Protein AF-A0A6P6CRI5-F1 (afdb_monomer_lite)

Sequence (260 aa):
MNEDKSLQFAWPRFPCLLFAFLTGKIKCQADEEGFWAFCWSASTMRLSALLALASKATLPPNYRYGMSRPGSLADKKRNPPGSRRRPVAVEPISDEDWHLFCGDRVEILEGKDAGKQGRVVQVIRQRNWVVLEGLNTHFRYVGRTKDQRGTMIPSEAPLLHNQVKLVDPVDRKPTEIEWRFTEAGERVRVSTRSGRIIPKPDFPRADGIVPETWTDGPKDTSVEDALERTYVPRLKTLEEEVMEAMGIEETRRHKKVYWY

Foldseek 3Di:
DDDDDDDDDDDDDDDDDDDDDDDDDDDDDDDPDDDDDPPPPPPPPPVVVVVVVVVDDDADPQHDDDPDDPPDPVSCVVDPPPDDDDHDDADDDDPVNDDDDAQFWKAFCDDDRHRDIFGWHDADNVRQWTWGPPPQWDWDFDPDDPVDRHDIDTDTDIDHNVRMFGADPPPRDGFDWDWDADPVRDIFIATPVPRDTDDDDDDQDPVNDDPVPDDDDPPRDDPCVVPDPPDDDDPDDPVVVVCVVVVNDDPDDDDDDDDD

InterPro domains:
  IPR003256 Large ribosomal subunit protein uL24 [MF_01326_B] (98-236)
  IPR003256 Large ribosomal subunit protein uL24 [PTHR12903] (45-260)
  IPR003256 Large ribosomal subunit protein uL24 [TIGR01079] (102-198)
  IPR005824 KOW [PF00467] (103-133)
  IPR005824 KOW [SM00739] (99-126)
  IPR005825 Large ribosomal subunit protein uL24, conserved site [PS01108] (103-120)
  IPR008991 Translation protein SH3-like domain superfamily [SSF50104] (94-197)
  IPR014722 Large ribosomal subunit protein uL2, domain 2 [G3DSA:2.30.30.30] (90-197)
  IPR041988 Large ribosomal subunit protein uL24, KOW domain [cd06089] (103-166)
  IPR057264 Large ribosomal subunit protein uL24, C-terminal domain [PF17136] (136-198)

Secondary structure (DSSP, 8-state):
---------PPPPP-----------------SS-------------HHHHHHHHHSPPPPTT----SSPTTSHHHHHHS-TT---PPPP-----TTT----TT-EEEE-SSTTTT-EEEEEEEEGGGTEEEETTSSEEEEEES--SS---EEEEEE-PEEGGGEEEEPTTT-SEE-EEEEE-TTS-EEEEETTT--EEPPPP---TT---GGG----TTSPPHHHHH-------SS-HHHHHHHHTT----PPPPP----

Organism: Pteropus vampyrus (NCBI:txid132908)

Radius of gyration: 32.1 Å; chains: 1; bounding box: 74×92×87 Å

pLDDT: mean 82.93, std 23.56, range [27.58, 98.0]

Structure (mmCIF, N/CA/C/O backbone):
data_AF-A0A6P6CRI5-F1
#
_entry.id   AF-A0A6P6CRI5-F1
#
loop_
_atom_site.group_PDB
_atom_site.id
_atom_site.type_symbol
_atom_site.label_atom_id
_atom_site.label_alt_id
_atom_site.label_comp_id
_atom_site.label_asym_id
_atom_site.label_entity_id
_atom_site.label_seq_id
_atom_site.pdbx_PDB_ins_code
_atom_site.Cartn_x
_atom_site.Cartn_y
_atom_site.Cartn_z
_atom_site.occupancy
_atom_site.B_iso_or_equiv
_atom_site.auth_seq_id
_atom_site.auth_comp_id
_atom_site.auth_asym_id
_atom_site.auth_atom_id
_atom_site.pdbx_PDB_model_num
ATOM 1 N N . MET A 1 1 ? -37.137 69.482 16.828 1.00 36.44 1 MET A N 1
ATOM 2 C CA . MET A 1 1 ? -36.371 69.973 17.989 1.00 36.44 1 MET A CA 1
ATOM 3 C C . MET A 1 1 ? -35.960 68.766 18.799 1.00 36.44 1 MET A C 1
ATOM 5 O O . MET A 1 1 ? -36.831 67.952 19.078 1.00 36.44 1 MET A O 1
ATOM 9 N N . ASN A 1 2 ? -34.671 68.718 19.134 1.00 32.28 2 ASN A N 1
ATOM 10 C CA . ASN A 1 2 ? -34.001 67.801 20.062 1.00 32.28 2 ASN A CA 1
ATOM 11 C C . ASN A 1 2 ? -33.832 66.361 19.556 1.00 32.28 2 ASN A C 1
ATOM 13 O O . ASN A 1 2 ? -34.770 65.769 19.041 1.00 32.28 2 ASN A O 1
ATOM 17 N N . GLU A 1 3 ? -32.710 65.678 19.727 1.00 34.94 3 GLU A N 1
ATOM 18 C CA . GLU A 1 3 ? -31.30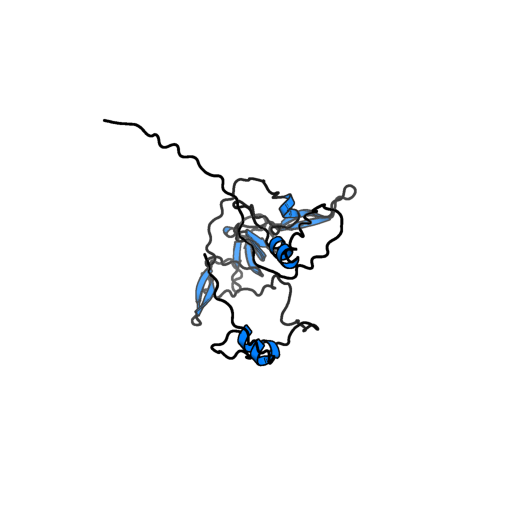4 66.007 19.998 1.00 34.94 3 GLU A CA 1
ATOM 19 C C . GLU A 1 3 ? -30.574 64.651 19.932 1.00 34.94 3 GLU A C 1
ATOM 21 O O . GLU A 1 3 ? -31.177 63.593 20.133 1.00 34.94 3 GLU A O 1
ATOM 26 N N . ASP A 1 4 ? -29.290 64.703 19.616 1.00 34.97 4 ASP A N 1
ATOM 27 C CA . ASP A 1 4 ? -28.341 63.607 19.420 1.00 34.97 4 ASP A CA 1
ATOM 28 C C . ASP A 1 4 ? -28.376 62.490 20.471 1.00 34.97 4 ASP A C 1
ATOM 30 O O . ASP A 1 4 ? -28.377 62.798 21.660 1.00 34.97 4 ASP A O 1
ATOM 34 N N . LYS A 1 5 ? -28.213 61.216 20.052 1.00 35.12 5 LYS A N 1
ATOM 35 C CA . LYS A 1 5 ? -27.406 60.215 20.791 1.00 35.12 5 LYS A CA 1
ATOM 36 C C . LYS A 1 5 ? -26.687 59.248 19.847 1.00 35.12 5 LYS A C 1
ATOM 38 O O . LYS A 1 5 ? -27.286 58.487 19.093 1.00 35.12 5 LYS A O 1
ATOM 43 N N . SER A 1 6 ? -25.368 59.310 19.943 1.00 33.44 6 SER A N 1
ATOM 44 C CA . SER A 1 6 ? -24.343 58.475 19.335 1.00 33.44 6 SER A CA 1
ATOM 45 C C . SER A 1 6 ? -24.426 57.011 19.787 1.00 33.44 6 SER A C 1
ATOM 47 O O . SER A 1 6 ? -24.512 56.705 20.975 1.00 33.44 6 SER A O 1
ATOM 49 N N . LEU A 1 7 ? -24.340 56.087 18.827 1.00 34.50 7 LEU A N 1
ATOM 50 C CA . LEU A 1 7 ? -24.150 54.659 19.077 1.00 34.50 7 LEU A CA 1
ATOM 51 C C . LEU A 1 7 ? -22.651 54.370 19.237 1.00 34.50 7 LEU A C 1
ATOM 53 O O . LEU A 1 7 ? -21.913 54.298 18.256 1.00 34.50 7 LEU A O 1
ATOM 57 N N . GLN A 1 8 ? -22.199 54.192 20.478 1.00 31.86 8 GLN A N 1
ATOM 58 C CA . GLN A 1 8 ? -20.924 53.544 20.785 1.00 31.86 8 GLN A CA 1
ATOM 59 C C . GLN A 1 8 ? -21.168 52.041 20.964 1.00 31.86 8 GLN A C 1
ATOM 61 O O . GLN A 1 8 ? -21.793 51.612 21.931 1.00 31.86 8 GLN A O 1
ATOM 66 N N . PHE A 1 9 ? -20.671 51.230 20.028 1.00 28.30 9 PHE A N 1
ATOM 67 C CA . PHE A 1 9 ? -20.601 49.777 20.178 1.00 28.30 9 PHE A CA 1
ATOM 68 C C . PHE A 1 9 ? -19.396 49.414 21.052 1.00 28.30 9 PHE A C 1
ATOM 70 O O . PHE A 1 9 ? -18.255 49.426 20.593 1.00 28.30 9 PHE A O 1
ATOM 77 N N . ALA A 1 10 ? -19.653 49.072 22.312 1.00 29.30 10 ALA A N 1
ATOM 78 C CA . ALA A 1 10 ? -18.691 48.402 23.177 1.00 29.30 10 ALA A CA 1
ATOM 79 C C . ALA A 1 10 ? -18.894 46.882 23.066 1.00 29.30 10 ALA A C 1
ATOM 81 O O . ALA A 1 10 ? -19.971 46.368 23.357 1.00 29.30 10 ALA A O 1
ATOM 82 N N . TRP A 1 11 ? -17.858 46.162 22.637 1.00 28.27 11 TRP A N 1
ATOM 83 C CA . TRP A 1 11 ? -17.816 44.698 22.660 1.00 28.27 11 TRP A CA 1
ATOM 84 C C . TRP A 1 11 ? -17.540 44.205 24.088 1.00 28.27 11 TRP A C 1
ATOM 86 O O . TRP A 1 11 ? -16.498 44.570 24.644 1.00 28.27 11 TRP A O 1
ATOM 96 N N . PRO A 1 12 ? -18.374 43.338 24.691 1.00 32.47 12 PRO A N 1
ATOM 97 C CA . PRO A 1 12 ? -17.968 42.618 25.883 1.00 32.47 12 PRO A CA 1
ATOM 98 C C . PRO A 1 12 ? -17.161 41.367 25.509 1.00 32.47 12 PRO A C 1
ATOM 100 O O . PRO A 1 12 ? -17.521 40.582 24.631 1.00 32.47 12 PRO A O 1
ATOM 103 N N . ARG A 1 13 ? -16.038 41.215 26.215 1.00 31.14 13 ARG A N 1
ATOM 104 C CA . ARG A 1 13 ? -15.169 40.035 26.272 1.00 31.14 13 ARG A CA 1
ATOM 105 C C . ARG A 1 13 ? -15.979 38.748 26.452 1.00 31.14 13 ARG A C 1
ATOM 107 O O . ARG A 1 13 ? -16.722 38.620 27.419 1.00 31.14 13 ARG A O 1
ATOM 114 N N . PHE A 1 14 ? -15.720 37.769 25.591 1.00 32.94 14 PHE A N 1
ATOM 115 C CA . PHE A 1 14 ? -15.992 36.358 25.859 1.00 32.94 14 PHE A CA 1
ATOM 116 C C . PHE A 1 14 ? -15.232 35.888 27.109 1.00 32.94 14 PHE A C 1
ATOM 118 O O . PHE A 1 14 ? -14.027 36.141 27.216 1.00 32.94 14 PHE A O 1
ATOM 125 N N . PRO A 1 15 ? -15.875 35.082 27.965 1.00 34.38 15 PRO A N 1
ATOM 126 C CA . PRO A 1 15 ? -15.193 33.985 28.615 1.00 34.38 15 PRO A CA 1
ATOM 127 C C . PRO A 1 15 ? -15.789 32.650 28.167 1.00 34.38 15 PRO A C 1
ATOM 129 O O . PRO A 1 15 ? -16.997 32.416 28.182 1.00 34.38 15 PRO A O 1
ATOM 132 N N . CYS A 1 16 ? -14.875 31.779 27.761 1.00 31.02 16 CYS A N 1
ATOM 133 C CA . CYS A 1 16 ? -15.065 30.351 27.617 1.00 31.02 16 CYS A CA 1
ATOM 134 C C . CYS A 1 16 ? -15.590 29.714 28.914 1.00 31.02 16 CYS A C 1
ATOM 136 O O . CYS A 1 16 ? -15.228 30.161 30.000 1.00 31.02 16 CYS A O 1
ATOM 138 N N . LEU A 1 17 ? -16.281 28.580 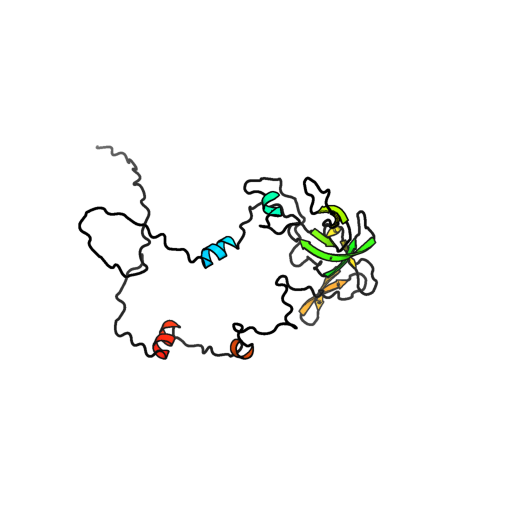28.734 1.00 30.95 17 LEU A N 1
ATOM 139 C CA . LEU A 1 17 ? -16.485 27.438 29.644 1.00 30.95 17 LEU A CA 1
ATOM 140 C C . LEU A 1 17 ? -17.938 27.218 30.074 1.00 30.95 17 LEU A C 1
ATOM 142 O O . LEU A 1 17 ? -18.392 27.732 31.088 1.00 30.95 17 LEU A O 1
ATOM 146 N N . LEU A 1 18 ? -18.601 26.301 29.367 1.00 30.77 18 LEU A N 1
ATOM 147 C CA . LEU A 1 18 ? -19.560 25.388 29.980 1.00 30.77 18 LEU A CA 1
ATOM 148 C C . LEU A 1 18 ? -19.422 24.007 29.316 1.00 30.77 18 LEU A C 1
ATOM 150 O O . LEU A 1 18 ? -20.064 23.695 28.322 1.00 30.77 18 LEU A O 1
ATOM 154 N N . PHE A 1 19 ? -18.515 23.188 29.845 1.00 29.38 19 PHE A N 1
ATOM 155 C CA . PHE A 1 19 ? -18.533 21.735 29.666 1.00 29.38 19 PHE A CA 1
ATOM 156 C C . PHE A 1 19 ? -18.266 21.137 31.044 1.00 29.38 19 PHE A C 1
ATOM 158 O O . PHE A 1 19 ? -17.131 20.887 31.439 1.00 29.38 19 PHE A O 1
ATOM 165 N N . ALA A 1 20 ? -19.333 21.004 31.821 1.00 31.41 20 ALA A N 1
ATOM 166 C CA . ALA A 1 20 ? -19.320 20.339 33.109 1.00 31.41 20 ALA A CA 1
ATOM 167 C C . ALA A 1 20 ? -20.526 19.413 33.146 1.00 31.41 20 ALA A C 1
ATOM 169 O O . ALA A 1 20 ? -21.623 19.867 33.425 1.00 31.41 20 ALA A O 1
ATOM 170 N N . PHE A 1 21 ? -20.320 18.140 32.821 1.00 30.70 21 PHE A N 1
ATOM 171 C CA . PHE A 1 21 ? -21.060 17.020 33.397 1.00 30.70 21 PHE A CA 1
ATOM 172 C C . PHE A 1 21 ? -20.340 15.741 32.994 1.00 30.70 21 PHE A C 1
ATOM 174 O O . PHE A 1 21 ? -20.527 15.241 31.892 1.00 30.70 21 PHE A O 1
ATOM 181 N N . LEU A 1 22 ? -19.487 15.233 33.886 1.00 35.56 22 LEU A N 1
ATOM 182 C CA . LEU A 1 22 ? -19.296 13.797 34.081 1.00 35.56 22 LEU A CA 1
ATOM 183 C C . LEU A 1 22 ? -18.422 13.538 35.312 1.00 35.56 22 LEU A C 1
ATOM 185 O O . LEU A 1 22 ? -17.363 14.130 35.489 1.00 35.56 22 LEU A O 1
ATOM 189 N N . THR A 1 23 ? -18.876 12.554 36.083 1.00 35.38 23 THR A N 1
ATOM 190 C CA . THR A 1 23 ? -18.231 11.871 37.212 1.00 35.38 23 THR A CA 1
ATOM 191 C C . THR A 1 23 ? -18.409 12.492 38.598 1.00 35.38 23 THR A C 1
ATOM 193 O O . THR A 1 23 ? -18.001 13.605 38.909 1.00 35.38 23 THR A O 1
ATOM 196 N N . GLY A 1 24 ? -19.102 11.713 39.430 1.00 37.84 24 GLY A N 1
ATOM 197 C CA . GLY A 1 24 ? -19.316 11.972 40.838 1.00 37.84 24 GLY A CA 1
ATOM 198 C C . GLY A 1 24 ? -18.229 11.390 41.742 1.00 37.84 24 GLY A C 1
ATOM 199 O O . GLY A 1 24 ? -17.264 10.774 41.296 1.00 37.84 24 GLY A O 1
ATOM 200 N N . LYS A 1 25 ? -18.514 11.564 43.038 1.00 38.59 25 LYS A N 1
ATOM 201 C CA . LYS A 1 25 ? -17.697 11.346 44.244 1.00 38.59 25 LYS A CA 1
ATOM 202 C C . LYS A 1 25 ? -16.679 12.449 44.526 1.00 38.59 25 LYS A C 1
ATOM 204 O O . LYS A 1 25 ? -15.477 12.284 44.377 1.00 38.59 25 LYS A O 1
ATOM 209 N N . ILE A 1 26 ? -17.204 13.541 45.078 1.00 32.94 26 ILE A N 1
ATOM 210 C CA . ILE A 1 26 ? -16.443 14.443 45.942 1.00 32.94 26 ILE A CA 1
ATOM 211 C C . ILE A 1 26 ? -16.454 13.815 47.341 1.00 32.94 26 ILE A C 1
ATOM 213 O O . ILE A 1 26 ? -17.514 13.674 47.950 1.00 32.94 26 ILE A O 1
ATOM 217 N N . LYS A 1 27 ? -15.289 13.399 47.840 1.00 34.47 27 LYS A N 1
ATOM 218 C CA . LYS A 1 27 ? -15.083 13.150 49.269 1.00 34.47 27 LYS A CA 1
ATOM 219 C C . LYS A 1 27 ? -14.423 14.416 49.814 1.00 34.47 27 LYS A C 1
ATOM 221 O O . LYS A 1 27 ? -13.250 14.648 49.550 1.00 34.47 27 LYS A O 1
ATOM 226 N N . CYS A 1 28 ? -15.201 15.269 50.478 1.00 31.23 28 CYS A N 1
ATOM 227 C CA . CYS A 1 28 ? -14.657 16.418 51.195 1.00 31.23 28 CYS A CA 1
ATOM 228 C C . CYS A 1 28 ? -14.013 15.904 52.480 1.00 31.23 28 CYS A C 1
ATOM 230 O O . CYS A 1 28 ? -14.708 15.354 53.333 1.00 31.23 28 CYS A O 1
ATOM 232 N N . GLN A 1 29 ? -12.706 16.083 52.611 1.00 34.56 29 GLN A N 1
ATOM 233 C CA . GLN A 1 29 ? -12.021 16.012 53.892 1.00 34.56 29 GLN A CA 1
ATOM 234 C C . GLN A 1 29 ? -11.453 17.409 54.128 1.00 34.56 29 GLN A C 1
ATOM 236 O O . GLN A 1 29 ? -10.768 17.950 53.262 1.00 34.56 29 GLN A O 1
ATOM 241 N N . ALA A 1 30 ? -11.899 18.041 55.210 1.00 32.91 30 ALA A N 1
ATOM 242 C CA . ALA A 1 30 ? -11.472 19.373 55.595 1.00 32.91 30 ALA A CA 1
ATOM 243 C C . ALA A 1 30 ? -10.236 19.227 56.479 1.00 32.91 30 ALA A C 1
ATOM 245 O O . ALA A 1 30 ? -10.341 18.619 57.541 1.00 32.91 30 ALA A O 1
ATOM 246 N N . ASP A 1 31 ? -9.116 19.792 56.039 1.00 33.75 31 ASP A N 1
ATOM 247 C CA . ASP A 1 31 ? -7.957 20.022 56.893 1.00 33.75 31 ASP A CA 1
ATOM 248 C C . ASP A 1 31 ? -7.884 21.521 57.217 1.00 33.75 31 ASP A C 1
ATOM 250 O O . ASP A 1 31 ? -8.122 22.388 56.367 1.00 33.75 31 ASP A O 1
ATOM 254 N N . GLU A 1 32 ? -7.628 21.807 58.491 1.00 43.28 32 GLU A N 1
ATOM 255 C CA . GLU A 1 32 ? -7.533 23.134 59.087 1.00 43.28 32 GLU A CA 1
ATOM 256 C C . GLU A 1 32 ? -6.243 23.822 58.642 1.00 43.28 32 GLU A C 1
ATOM 258 O O . GLU A 1 32 ? -5.254 23.770 59.349 1.00 43.28 32 GLU A O 1
ATOM 263 N N . GLU A 1 33 ? -6.227 24.431 57.458 1.00 42.19 33 GLU A N 1
ATOM 264 C CA . GLU A 1 33 ? -5.339 25.549 57.103 1.00 42.19 33 GLU A CA 1
ATOM 265 C C . GLU A 1 33 ? -5.685 26.009 55.679 1.00 42.19 33 GLU A C 1
ATOM 267 O O . GLU A 1 33 ? -5.542 25.283 54.697 1.00 42.19 33 GLU A O 1
ATOM 272 N N . GLY A 1 34 ? -6.235 27.221 55.570 1.00 40.84 34 GLY A N 1
ATOM 273 C CA . GLY A 1 34 ? -6.862 27.761 54.363 1.00 40.84 34 GLY A CA 1
ATOM 274 C C . GLY A 1 34 ? -5.911 28.060 53.201 1.00 40.84 34 GLY A C 1
ATOM 275 O O . GLY A 1 34 ? -5.725 29.222 52.848 1.00 40.84 34 GLY A O 1
ATOM 276 N N . PHE A 1 35 ? -5.393 27.026 52.538 1.00 29.39 35 PHE A N 1
ATOM 277 C CA . PHE A 1 35 ? -4.709 27.129 51.250 1.00 29.39 35 PHE A CA 1
ATOM 278 C C . PHE A 1 35 ? -5.370 26.216 50.211 1.00 29.39 35 PHE A C 1
ATOM 280 O O . PHE A 1 35 ? -5.216 24.997 50.213 1.00 29.39 35 PHE A O 1
ATOM 287 N N . TRP A 1 36 ? -6.107 26.820 49.277 1.00 31.72 36 TRP A N 1
ATOM 288 C CA . TRP A 1 36 ? -6.675 26.118 48.127 1.00 31.72 36 TRP A CA 1
ATOM 289 C C . TRP A 1 36 ? -5.579 25.832 47.096 1.00 31.72 36 TRP A C 1
ATOM 291 O O . TRP A 1 36 ? -5.345 26.615 46.176 1.00 31.72 36 TRP A O 1
ATOM 301 N N . ALA A 1 37 ? -4.913 24.687 47.220 1.00 34.34 37 ALA A N 1
ATOM 302 C CA . ALA A 1 37 ? -4.161 24.115 46.113 1.00 34.34 37 ALA A CA 1
ATOM 303 C C . ALA A 1 37 ? -5.151 23.458 45.137 1.00 34.34 37 ALA A C 1
ATOM 305 O O . ALA A 1 37 ? -5.613 22.338 45.350 1.00 34.34 37 ALA A O 1
ATOM 306 N N . PHE A 1 38 ? -5.483 24.147 44.042 1.00 27.58 38 PHE A N 1
ATOM 307 C CA . PHE A 1 38 ? -6.146 23.521 42.896 1.00 27.58 38 PHE A CA 1
ATOM 308 C C . PHE A 1 38 ? -5.166 22.549 42.228 1.00 27.58 38 PHE A C 1
ATOM 310 O O . PHE A 1 38 ? -4.456 22.891 41.283 1.00 27.58 38 PHE A O 1
ATOM 317 N N . CYS A 1 39 ? -5.116 21.314 42.723 1.00 29.14 39 CYS A N 1
ATOM 318 C CA . CYS A 1 39 ? -4.485 20.219 42.006 1.00 29.14 39 CYS A CA 1
ATOM 319 C C . CYS A 1 39 ? -5.397 19.859 40.826 1.00 29.14 39 CYS A C 1
ATOM 321 O O . CYS A 1 39 ? -6.372 19.120 40.972 1.00 29.14 39 CYS A O 1
ATOM 323 N N . TRP A 1 40 ? -5.120 20.427 39.650 1.00 27.86 40 TRP A N 1
ATOM 324 C CA . TRP A 1 40 ? -5.692 19.932 38.402 1.00 27.86 40 TRP A CA 1
ATOM 325 C C . TRP A 1 40 ? -5.174 18.509 38.188 1.00 27.86 40 TRP A C 1
ATOM 327 O O . TRP A 1 40 ? -4.084 18.297 37.658 1.00 27.86 40 TRP A O 1
ATOM 337 N N . SER A 1 41 ? -5.966 17.520 38.601 1.00 36.53 41 SER A N 1
ATOM 338 C CA . SER A 1 41 ? -5.865 16.177 38.046 1.00 36.53 41 SER A CA 1
ATOM 339 C C . SER A 1 41 ? -6.212 16.304 36.566 1.00 36.53 41 SER A C 1
ATOM 341 O O . SER A 1 41 ? -7.381 16.373 36.182 1.00 36.53 41 SER A O 1
ATOM 343 N N . ALA A 1 42 ? -5.183 16.440 35.729 1.00 37.88 42 ALA A N 1
ATOM 344 C CA . ALA A 1 42 ? -5.326 16.309 34.294 1.00 37.88 42 ALA A CA 1
ATOM 345 C C . ALA A 1 42 ? -5.961 14.939 34.053 1.00 37.88 42 ALA A C 1
ATOM 347 O O . ALA A 1 42 ? -5.317 13.916 34.292 1.00 37.88 42 ALA A O 1
ATOM 348 N N . SER A 1 43 ? -7.237 14.935 33.645 1.00 44.88 43 SER A N 1
ATOM 349 C CA . SER A 1 43 ? -7.931 13.738 33.183 1.00 44.88 43 SER A CA 1
ATOM 350 C C . SER A 1 43 ? -6.989 13.004 32.249 1.00 44.88 43 SER A C 1
ATOM 352 O O . SER A 1 43 ? -6.641 13.496 31.173 1.00 44.88 43 SER A O 1
ATOM 354 N N . THR A 1 44 ? -6.517 11.855 32.715 1.00 51.09 44 THR A N 1
ATOM 355 C CA . THR A 1 44 ? -5.668 10.958 31.963 1.00 51.09 44 THR A CA 1
ATOM 356 C C . THR A 1 44 ? -6.469 10.557 30.738 1.00 51.09 44 THR A C 1
ATOM 358 O O . THR A 1 44 ? -7.365 9.713 30.803 1.00 51.09 44 THR A O 1
ATOM 361 N N . MET A 1 45 ? -6.182 11.185 29.592 1.00 47.53 45 MET A N 1
ATOM 362 C CA . MET A 1 45 ? -6.556 10.583 28.321 1.00 47.53 45 MET A CA 1
ATOM 363 C C . MET A 1 45 ? -6.063 9.144 28.398 1.00 47.53 45 MET A C 1
ATOM 365 O O . MET A 1 45 ? -4.880 8.916 28.671 1.00 47.53 45 MET A O 1
ATOM 369 N N . ARG A 1 46 ? -6.984 8.184 28.251 1.00 55.81 46 ARG A N 1
ATOM 370 C CA . ARG A 1 46 ? -6.651 6.760 28.303 1.00 55.81 46 ARG A CA 1
ATOM 371 C C . ARG A 1 46 ? -5.422 6.563 27.425 1.00 55.81 46 ARG A C 1
ATOM 373 O O . ARG A 1 46 ? -5.441 6.965 26.264 1.00 55.81 46 ARG A O 1
ATOM 380 N N . LEU A 1 47 ? -4.351 6.005 27.988 1.00 58.66 47 LEU A N 1
ATOM 381 C CA . LEU A 1 47 ? -3.058 5.856 27.311 1.00 58.66 47 LEU A CA 1
ATOM 382 C C . LEU A 1 47 ? -3.233 5.219 25.918 1.00 58.66 47 LEU A C 1
ATOM 384 O O . LEU A 1 47 ? -2.546 5.586 24.975 1.00 58.66 47 LEU A O 1
ATOM 388 N N . SER A 1 48 ? -4.234 4.345 25.770 1.00 57.66 48 SER A N 1
ATOM 389 C CA . SER A 1 48 ? -4.669 3.751 24.504 1.00 57.66 48 SER A CA 1
ATOM 390 C C . SER A 1 48 ? -5.138 4.762 23.449 1.00 57.66 48 SER A C 1
ATOM 392 O O . SER A 1 48 ? -4.791 4.608 22.285 1.00 57.66 48 SER A O 1
ATOM 394 N N . ALA A 1 49 ? -5.875 5.810 23.821 1.00 55.56 49 ALA A N 1
ATOM 395 C CA . ALA A 1 49 ? -6.320 6.864 22.909 1.00 55.56 49 ALA A CA 1
ATOM 396 C C . ALA A 1 49 ? -5.160 7.778 22.482 1.00 55.56 49 ALA A C 1
ATOM 398 O O . ALA A 1 49 ? -5.051 8.119 21.306 1.00 55.56 49 ALA A O 1
ATOM 399 N N . LEU A 1 50 ? -4.250 8.113 23.406 1.00 52.62 50 LEU A N 1
ATOM 400 C CA . LEU A 1 50 ? -3.021 8.844 23.073 1.00 52.62 50 LEU A CA 1
ATOM 401 C C . LEU A 1 50 ? -2.096 8.017 22.173 1.00 52.62 50 LEU A C 1
ATOM 403 O O . LEU A 1 50 ? -1.559 8.548 21.205 1.00 52.62 50 LEU A O 1
ATOM 407 N N . LEU A 1 51 ? -1.958 6.715 22.435 1.00 59.78 51 LEU A N 1
ATOM 408 C CA . LEU A 1 51 ? -1.198 5.792 21.589 1.00 59.78 51 LEU A CA 1
ATOM 409 C C . LEU A 1 51 ? -1.851 5.603 20.212 1.00 59.78 51 LEU A C 1
ATOM 411 O O . LEU A 1 51 ? -1.144 5.550 19.210 1.00 59.78 51 LEU A O 1
ATOM 415 N N . ALA A 1 52 ? -3.184 5.558 20.134 1.00 57.03 52 ALA A N 1
ATOM 416 C CA . ALA A 1 52 ? -3.918 5.460 18.872 1.00 57.03 52 ALA A CA 1
ATOM 417 C C . ALA A 1 52 ? -3.860 6.754 18.039 1.00 57.03 52 ALA A C 1
ATOM 419 O O . ALA A 1 52 ? -3.825 6.701 16.811 1.00 57.03 52 ALA A O 1
ATOM 420 N N . LEU A 1 53 ? -3.820 7.925 18.681 1.00 56.78 53 LEU A N 1
ATOM 421 C CA . LEU A 1 53 ? -3.572 9.195 17.993 1.00 56.78 53 LEU A CA 1
ATOM 422 C C . LEU A 1 53 ? -2.105 9.323 17.568 1.00 56.78 53 LEU A C 1
ATOM 424 O O . LEU A 1 53 ? -1.831 9.778 16.461 1.00 56.78 53 LEU A O 1
ATOM 428 N N . ALA A 1 54 ? -1.167 8.862 18.397 1.00 61.28 54 ALA A N 1
ATOM 429 C CA . ALA A 1 54 ? 0.255 8.831 18.064 1.00 61.28 54 ALA A CA 1
ATOM 430 C C . ALA A 1 54 ? 0.595 7.821 16.951 1.00 61.28 54 ALA A C 1
ATOM 432 O O . ALA A 1 54 ? 1.591 8.002 16.249 1.00 61.28 54 ALA A O 1
ATOM 433 N N . SER A 1 55 ? -0.214 6.771 16.763 1.00 69.25 55 SER A N 1
ATOM 434 C CA . SER A 1 55 ? -0.006 5.783 15.698 1.00 69.25 55 SER A CA 1
ATOM 435 C C . SER A 1 55 ? -0.377 6.316 14.310 1.00 69.25 55 SER A C 1
ATOM 437 O O . SER A 1 55 ? 0.240 5.924 13.315 1.00 69.25 55 SER A O 1
ATOM 439 N N . LYS A 1 56 ? -1.334 7.250 14.218 1.00 72.50 56 LYS A N 1
ATOM 440 C CA . LYS A 1 56 ? -1.705 7.912 12.961 1.00 72.50 56 LYS A CA 1
ATOM 441 C C . LYS A 1 56 ? -0.755 9.072 12.671 1.00 72.50 56 LYS A C 1
ATOM 443 O O . LYS A 1 56 ? -0.948 10.193 13.129 1.00 72.50 56 LYS A O 1
ATOM 448 N N . ALA A 1 57 ? 0.265 8.812 11.858 1.00 75.25 57 ALA A N 1
ATOM 449 C CA . ALA A 1 57 ? 1.140 9.866 11.356 1.00 75.25 57 ALA A CA 1
ATOM 450 C C . ALA A 1 57 ? 0.348 10.853 10.476 1.00 75.25 57 ALA A C 1
ATOM 452 O O . ALA A 1 57 ? -0.145 10.485 9.409 1.00 75.25 57 ALA A O 1
ATOM 453 N N . THR A 1 58 ? 0.246 12.113 10.900 1.00 82.44 58 THR A N 1
ATOM 454 C CA . THR A 1 58 ? -0.294 13.196 10.072 1.00 82.44 58 THR A CA 1
ATOM 455 C C . THR A 1 58 ? 0.787 13.684 9.108 1.00 82.44 58 THR A C 1
ATOM 457 O O . THR A 1 58 ? 1.875 14.097 9.515 1.00 82.44 58 THR A O 1
ATOM 460 N N . LEU A 1 59 ? 0.517 13.597 7.805 1.00 89.56 59 LEU A N 1
ATOM 461 C CA . LEU A 1 59 ? 1.452 14.035 6.766 1.00 89.56 59 LEU A CA 1
ATOM 462 C C . LEU A 1 59 ? 1.127 15.472 6.328 1.00 89.56 59 LEU A C 1
ATOM 464 O O . LEU A 1 59 ? -0.050 15.817 6.213 1.00 89.56 59 LEU A O 1
ATOM 468 N N . PRO A 1 60 ? 2.136 16.326 6.069 1.00 90.62 60 PRO A N 1
ATOM 469 C CA . PRO A 1 60 ? 1.893 17.658 5.527 1.00 90.62 60 PRO A CA 1
ATOM 470 C C . PRO A 1 60 ? 1.326 17.573 4.094 1.00 90.62 60 PRO A C 1
ATOM 472 O O . PRO A 1 60 ? 1.642 16.622 3.380 1.00 90.62 60 PRO A O 1
ATOM 475 N N . PRO A 1 61 ? 0.567 18.581 3.617 1.00 88.25 61 PRO A N 1
ATOM 476 C CA . PRO A 1 61 ? -0.102 18.531 2.309 1.00 88.25 61 PRO A CA 1
ATOM 477 C C . PRO A 1 61 ? 0.830 18.232 1.124 1.00 88.25 61 PRO A C 1
ATOM 479 O O . PRO A 1 61 ? 0.500 17.438 0.253 1.00 88.25 61 PRO A O 1
ATOM 482 N N . ASN A 1 62 ? 2.035 18.814 1.124 1.00 90.88 62 ASN A N 1
ATOM 483 C CA . ASN A 1 62 ? 3.045 18.629 0.073 1.00 90.88 62 ASN A CA 1
ATOM 484 C C . ASN A 1 62 ? 4.152 17.655 0.505 1.00 90.88 62 ASN A C 1
ATOM 486 O O . ASN A 1 62 ? 5.343 17.899 0.282 1.00 90.88 62 ASN A O 1
ATOM 490 N N . TYR A 1 63 ? 3.778 16.575 1.191 1.00 93.06 63 TYR A N 1
ATOM 491 C CA . TYR A 1 63 ? 4.723 15.560 1.636 1.00 93.06 63 TYR A CA 1
ATOM 492 C C . TYR A 1 63 ? 5.386 14.844 0.449 1.00 93.06 63 TYR A C 1
ATOM 494 O O . TYR A 1 63 ? 4.728 14.375 -0.480 1.00 93.06 63 TYR A O 1
ATOM 502 N N . ARG A 1 64 ? 6.719 14.731 0.484 1.00 94.25 64 ARG A N 1
ATOM 503 C CA . ARG A 1 64 ? 7.488 14.071 -0.575 1.00 94.25 64 ARG A CA 1
ATOM 504 C C . ARG A 1 64 ? 7.719 12.604 -0.238 1.00 94.25 64 ARG A C 1
ATOM 506 O O . ARG A 1 64 ? 8.674 12.275 0.469 1.00 94.25 64 ARG A O 1
ATOM 513 N N . TYR A 1 65 ? 6.905 11.738 -0.832 1.00 94.94 65 TYR A N 1
ATOM 514 C CA . TYR A 1 65 ? 7.081 10.292 -0.746 1.00 94.94 65 TYR A CA 1
ATOM 515 C C . TYR A 1 65 ? 8.455 9.856 -1.284 1.00 94.94 65 TYR A C 1
ATOM 517 O O . TYR A 1 65 ? 8.926 10.292 -2.346 1.00 94.94 65 TYR A O 1
ATOM 525 N N . GLY A 1 66 ? 9.112 9.005 -0.502 1.00 95.06 66 GLY A N 1
ATOM 526 C CA . GLY A 1 66 ? 10.358 8.330 -0.842 1.00 95.06 66 GLY A CA 1
ATOM 527 C C . GLY A 1 66 ? 10.195 6.814 -0.755 1.00 95.06 66 GLY A C 1
ATOM 528 O O . GLY A 1 66 ? 9.086 6.311 -0.630 1.00 95.06 66 GLY A O 1
ATOM 529 N N . MET A 1 67 ? 11.317 6.096 -0.781 1.00 95.12 67 MET A N 1
ATOM 530 C CA . MET A 1 67 ? 11.337 4.636 -0.606 1.00 95.12 67 MET A CA 1
ATOM 531 C C . MET A 1 67 ? 11.059 4.207 0.840 1.00 95.12 67 MET A C 1
ATOM 533 O O . MET A 1 67 ? 10.552 3.123 1.102 1.00 95.12 67 MET A O 1
ATOM 537 N N . SER A 1 68 ? 11.421 5.056 1.801 1.00 94.62 68 SER A N 1
ATOM 538 C CA . SER A 1 68 ? 11.195 4.802 3.221 1.00 94.62 68 SER A CA 1
ATOM 539 C C . SER A 1 68 ? 9.724 5.009 3.576 1.00 94.62 68 SER A C 1
ATOM 541 O O . SER A 1 68 ? 9.124 6.000 3.163 1.00 94.62 68 SER A O 1
ATOM 543 N N . ARG A 1 69 ? 9.167 4.107 4.395 1.00 92.75 69 ARG A N 1
ATOM 544 C CA . ARG A 1 69 ? 7.797 4.227 4.908 1.00 92.75 69 ARG A CA 1
ATOM 545 C C . ARG A 1 69 ? 7.626 5.555 5.670 1.00 92.75 69 ARG A C 1
ATOM 547 O O . ARG A 1 69 ? 8.489 5.861 6.509 1.00 92.75 69 ARG A O 1
ATOM 554 N N . PRO A 1 70 ? 6.537 6.310 5.432 1.00 93.31 70 PRO A N 1
ATOM 555 C CA . PRO A 1 70 ? 6.259 7.531 6.177 1.00 93.31 70 PRO A CA 1
ATOM 556 C C . PRO A 1 70 ? 6.260 7.293 7.690 1.00 93.31 70 PRO A C 1
ATOM 558 O O . PRO A 1 70 ? 5.719 6.297 8.171 1.00 93.31 70 PRO A O 1
ATOM 561 N N . GLY A 1 71 ? 6.919 8.179 8.439 1.00 89.81 71 GLY A N 1
ATOM 562 C CA . GLY A 1 71 ? 7.048 8.078 9.900 1.00 89.81 71 GLY A CA 1
ATOM 563 C C . GLY A 1 71 ? 8.226 7.231 10.405 1.00 89.81 71 GLY A C 1
ATOM 564 O O . GLY A 1 71 ? 8.549 7.304 11.595 1.00 89.81 71 GLY A O 1
ATOM 565 N N . SER A 1 72 ? 8.921 6.498 9.527 1.00 93.00 72 SER A N 1
ATOM 566 C CA . SER A 1 72 ? 10.189 5.836 9.871 1.00 93.00 72 SER A CA 1
ATOM 567 C C . SER A 1 72 ? 11.277 6.853 10.252 1.00 93.00 72 SER A C 1
ATOM 569 O O . SER A 1 72 ? 11.242 8.011 9.835 1.00 93.00 72 SER A O 1
ATOM 571 N N . LEU A 1 73 ? 12.291 6.434 11.019 1.00 93.50 73 LEU A N 1
ATOM 572 C CA . LEU A 1 73 ? 13.402 7.319 11.411 1.00 93.50 73 LEU A CA 1
ATOM 573 C C . LEU A 1 73 ? 14.158 7.889 10.197 1.00 93.50 73 LEU A C 1
ATOM 575 O O . LEU A 1 73 ? 14.519 9.067 10.181 1.00 93.50 73 LEU A O 1
ATOM 579 N N . ALA A 1 74 ? 14.361 7.070 9.161 1.00 94.00 74 ALA A N 1
ATOM 580 C CA . ALA A 1 74 ? 15.003 7.494 7.919 1.00 94.00 74 ALA A CA 1
ATOM 581 C C . ALA A 1 74 ? 14.168 8.538 7.162 1.00 94.00 74 ALA A C 1
ATOM 583 O O . ALA A 1 74 ? 14.728 9.499 6.626 1.00 94.00 74 ALA A O 1
ATOM 584 N N . ASP A 1 75 ? 12.843 8.374 7.147 1.00 94.31 75 ASP A N 1
ATOM 585 C CA . ASP A 1 75 ? 11.927 9.350 6.565 1.00 94.31 75 ASP A CA 1
ATOM 586 C C . ASP A 1 75 ? 11.936 10.668 7.346 1.00 94.31 75 ASP A C 1
ATOM 588 O O . ASP A 1 75 ? 12.206 11.712 6.760 1.00 94.31 75 ASP A O 1
ATOM 592 N N . LYS A 1 76 ? 11.780 10.625 8.675 1.00 92.56 76 LYS A N 1
ATOM 593 C CA . LYS A 1 76 ? 11.836 11.818 9.542 1.00 92.56 76 LYS A CA 1
ATOM 594 C C . LYS A 1 76 ? 13.135 12.610 9.367 1.00 92.56 76 LYS A C 1
ATOM 596 O O . LYS A 1 76 ? 13.112 13.837 9.356 1.00 92.56 76 LYS A O 1
ATOM 601 N N . LYS A 1 77 ? 14.269 11.923 9.179 1.00 94.00 77 LYS A N 1
ATOM 602 C CA . LYS A 1 77 ? 15.564 12.563 8.894 1.00 94.00 77 LYS A CA 1
ATOM 603 C C . LYS A 1 77 ? 15.607 13.220 7.508 1.00 94.00 77 LYS A C 1
ATOM 605 O O . LYS A 1 77 ? 16.233 14.263 7.343 1.00 94.00 77 LYS A O 1
ATOM 610 N N . ARG A 1 78 ? 14.976 12.613 6.498 1.00 93.12 78 ARG A N 1
ATOM 611 C CA . ARG A 1 78 ? 14.947 13.120 5.112 1.00 93.12 78 ARG A CA 1
ATOM 612 C C . ARG A 1 78 ? 13.945 14.263 4.924 1.00 93.12 78 ARG A C 1
ATOM 614 O O . ARG A 1 78 ? 14.217 15.182 4.142 1.00 93.12 78 ARG A O 1
ATOM 621 N N . ASN A 1 79 ? 12.814 14.158 5.613 1.00 93.12 79 ASN A N 1
ATOM 622 C CA . ASN A 1 79 ? 11.634 15.008 5.554 1.00 93.12 79 ASN A CA 1
ATOM 623 C C . ASN A 1 79 ? 11.299 15.518 6.974 1.00 93.12 79 ASN A C 1
ATOM 625 O O . ASN A 1 79 ? 10.284 15.117 7.548 1.00 93.12 79 ASN A O 1
ATOM 629 N N . PRO A 1 80 ? 12.144 16.376 7.579 1.00 91.88 80 PRO A N 1
ATOM 630 C CA . PRO A 1 80 ? 11.840 16.938 8.888 1.00 91.88 80 PRO A CA 1
ATOM 631 C C . PRO A 1 80 ? 10.609 17.859 8.808 1.00 91.88 80 PRO A C 1
ATOM 633 O O . PRO A 1 80 ? 10.365 18.477 7.757 1.00 91.88 80 PRO A O 1
ATOM 636 N N . PRO A 1 81 ? 9.833 17.983 9.901 1.00 88.69 81 PRO A N 1
ATOM 637 C CA . PRO A 1 81 ? 8.703 18.904 9.949 1.00 88.69 81 PRO A CA 1
ATOM 638 C C . PRO A 1 81 ? 9.175 20.335 9.656 1.00 88.69 81 PRO A C 1
ATOM 640 O O . PRO A 1 81 ? 10.256 20.745 10.072 1.00 88.69 81 PRO A O 1
ATOM 643 N N . GLY A 1 82 ? 8.388 21.084 8.883 1.00 86.62 82 GLY A N 1
ATOM 644 C CA . GLY A 1 82 ? 8.739 22.438 8.433 1.00 86.62 82 GLY A CA 1
ATOM 645 C C . GLY A 1 82 ? 9.566 22.501 7.142 1.00 86.62 82 GLY A C 1
ATOM 646 O O . GLY A 1 82 ? 9.664 23.572 6.545 1.00 86.62 82 GLY A O 1
ATOM 647 N N . SER A 1 83 ? 10.099 21.377 6.643 1.00 88.00 83 SER A N 1
ATOM 648 C CA . SER A 1 83 ? 10.753 21.362 5.329 1.00 88.00 83 SER A CA 1
ATOM 649 C C . SER A 1 83 ? 9.741 21.616 4.205 1.00 88.00 83 SER A C 1
ATOM 651 O O . SER A 1 83 ? 8.731 20.926 4.075 1.00 88.00 83 SER A O 1
ATOM 653 N N . ARG A 1 84 ? 10.008 22.626 3.370 1.00 86.06 84 ARG A N 1
ATOM 654 C CA . ARG A 1 84 ? 9.200 22.948 2.186 1.00 86.06 84 ARG A CA 1
ATOM 655 C C . ARG A 1 84 ? 10.038 22.704 0.939 1.00 86.06 84 ARG A C 1
ATOM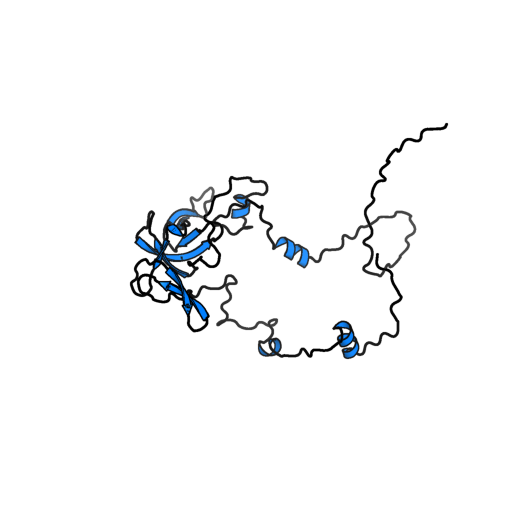 657 O O . ARG A 1 84 ? 11.083 23.319 0.753 1.00 86.06 84 ARG A O 1
ATOM 664 N N . ARG A 1 85 ? 9.596 21.775 0.095 1.00 89.81 85 ARG A N 1
ATOM 665 C CA . ARG A 1 85 ? 10.213 21.465 -1.201 1.00 89.81 85 ARG A CA 1
ATOM 666 C C . ARG A 1 85 ? 9.173 21.650 -2.296 1.00 89.81 85 ARG A C 1
ATOM 668 O O . ARG A 1 85 ? 7.978 21.556 -2.028 1.00 89.81 85 ARG A O 1
ATOM 675 N N . ARG A 1 86 ? 9.629 21.891 -3.527 1.00 93.44 86 ARG A N 1
ATOM 676 C CA . ARG A 1 86 ? 8.731 21.889 -4.686 1.00 93.44 86 ARG A CA 1
ATOM 677 C C . ARG A 1 86 ? 8.087 20.499 -4.813 1.00 93.44 86 ARG A C 1
ATOM 679 O O . ARG A 1 86 ? 8.824 19.507 -4.724 1.00 93.44 86 ARG A O 1
ATOM 686 N N . PRO A 1 87 ? 6.756 20.414 -4.971 1.00 93.19 87 PRO A N 1
ATOM 687 C CA . PRO A 1 87 ? 6.086 19.139 -5.181 1.00 93.19 87 PRO A CA 1
ATOM 688 C C . PRO A 1 87 ? 6.561 18.515 -6.496 1.00 93.19 87 PRO A C 1
ATOM 690 O O . PRO A 1 87 ? 6.942 19.215 -7.434 1.00 93.19 87 PRO A O 1
ATOM 693 N N . VAL A 1 88 ? 6.580 17.186 -6.542 1.00 94.06 88 VAL A N 1
ATOM 694 C CA . VAL A 1 88 ? 6.875 16.445 -7.771 1.00 94.06 88 VAL A CA 1
ATOM 695 C C . VAL A 1 88 ? 5.558 16.291 -8.520 1.00 94.06 88 VAL A C 1
ATOM 697 O O . VAL A 1 88 ? 4.612 15.763 -7.943 1.00 94.06 88 VAL A O 1
ATOM 700 N N . ALA A 1 89 ? 5.495 16.751 -9.768 1.00 94.44 89 ALA A N 1
ATOM 701 C CA . ALA A 1 89 ? 4.353 16.477 -10.631 1.00 94.44 89 ALA A CA 1
ATOM 702 C C . ALA A 1 89 ? 4.345 14.983 -10.987 1.00 94.44 89 ALA A C 1
ATOM 704 O O . ALA A 1 89 ? 5.373 14.439 -11.393 1.00 94.44 89 ALA A O 1
ATOM 705 N N . VAL A 1 90 ? 3.209 14.326 -10.777 1.00 95.38 90 VAL A N 1
ATOM 706 C CA . VAL A 1 90 ? 2.997 12.900 -11.045 1.00 95.38 90 VAL A CA 1
ATOM 707 C C . VAL A 1 90 ? 1.761 12.792 -11.926 1.00 95.38 90 VAL A C 1
ATOM 709 O O . VAL A 1 90 ? 0.799 13.532 -11.722 1.00 95.38 90 VAL A O 1
ATOM 712 N N . GLU A 1 91 ? 1.800 11.897 -12.908 1.00 94.19 91 GLU A N 1
ATOM 713 C CA . GLU A 1 91 ? 0.647 11.605 -13.758 1.00 94.19 91 GLU A CA 1
ATOM 714 C C . GLU A 1 91 ? -0.498 11.045 -12.895 1.00 94.19 91 GLU A C 1
ATOM 716 O O . GLU A 1 91 ? -0.280 10.070 -12.165 1.00 94.19 91 GLU A O 1
ATOM 721 N N . PRO A 1 92 ? -1.698 11.649 -12.929 1.00 95.12 92 PRO A N 1
ATOM 722 C CA . PRO A 1 92 ? -2.831 11.150 -12.166 1.00 95.12 92 PRO A CA 1
ATOM 723 C C . PRO A 1 92 ? -3.366 9.882 -12.836 1.00 95.12 92 PRO A C 1
ATOM 725 O O . PRO A 1 92 ? -4.038 9.948 -13.860 1.00 95.12 92 PRO A O 1
ATOM 728 N N . ILE A 1 93 ? -3.053 8.727 -12.256 1.00 95.25 93 ILE A N 1
ATOM 729 C CA . ILE A 1 93 ? -3.600 7.432 -12.672 1.00 95.25 93 ILE A CA 1
ATOM 730 C C . ILE A 1 93 ? -4.742 7.094 -11.717 1.00 95.25 93 ILE A C 1
ATOM 732 O O . ILE A 1 93 ? -4.577 7.206 -10.499 1.00 95.25 93 ILE A O 1
ATOM 736 N N . SER A 1 94 ? -5.901 6.713 -12.258 1.00 95.81 94 SER A N 1
ATOM 737 C CA . SER A 1 94 ? -7.035 6.305 -11.431 1.00 95.81 94 SER A CA 1
ATOM 738 C C . SER A 1 94 ? -6.720 5.002 -10.697 1.00 95.81 94 SER A C 1
ATOM 740 O O . SER A 1 94 ? -5.901 4.185 -11.137 1.00 95.81 94 SER A O 1
ATOM 742 N N . ASP A 1 95 ? -7.384 4.781 -9.564 1.00 94.94 95 ASP A N 1
ATOM 743 C CA . ASP A 1 95 ? -7.115 3.575 -8.792 1.00 94.94 95 ASP A CA 1
ATOM 744 C C . ASP A 1 95 ? -7.512 2.290 -9.529 1.00 94.94 95 ASP A C 1
ATOM 746 O O . ASP A 1 95 ? -6.933 1.234 -9.271 1.00 94.94 95 ASP A O 1
ATOM 750 N N . GLU A 1 96 ? -8.466 2.420 -10.445 1.00 94.69 96 GLU A N 1
ATOM 751 C CA . GLU A 1 96 ? -9.026 1.378 -11.289 1.00 94.69 96 GLU A CA 1
ATOM 752 C C . GLU A 1 96 ? -8.132 1.026 -12.482 1.00 94.69 96 GLU A C 1
ATOM 754 O O . GLU A 1 96 ? -8.007 -0.145 -12.835 1.00 94.69 96 GLU A O 1
ATOM 759 N N . ASP A 1 97 ? -7.488 2.018 -13.096 1.00 94.88 97 ASP A N 1
ATOM 760 C CA . ASP A 1 97 ? -6.638 1.809 -14.276 1.00 94.88 97 ASP A CA 1
ATOM 761 C C . ASP A 1 97 ? -5.278 1.205 -13.916 1.00 94.88 97 ASP A C 1
ATOM 763 O O . ASP A 1 97 ? -4.604 0.593 -14.752 1.00 94.88 97 ASP A O 1
ATOM 767 N N . TRP A 1 98 ? -4.879 1.334 -12.650 1.00 96.44 98 TRP A N 1
ATOM 768 C CA . TRP A 1 98 ? -3.626 0.803 -12.140 1.00 96.44 98 TRP A CA 1
ATOM 769 C C . TRP A 1 98 ? -3.569 -0.727 -12.235 1.00 96.44 98 TRP A C 1
ATOM 771 O O . TRP A 1 98 ? -4.263 -1.439 -11.511 1.00 96.44 98 TRP A O 1
ATOM 781 N N . HIS A 1 99 ? -2.679 -1.244 -13.079 1.00 95.50 99 HIS A N 1
ATOM 782 C CA . HIS A 1 99 ? -2.640 -2.666 -13.426 1.00 95.50 99 HIS A CA 1
ATOM 783 C C . HIS A 1 99 ? -1.386 -3.415 -12.952 1.00 95.50 99 HIS A C 1
ATOM 785 O O . HIS A 1 99 ? -1.281 -4.602 -13.242 1.00 95.50 99 HIS A O 1
ATOM 791 N N . LEU A 1 100 ? -0.448 -2.779 -12.237 1.00 96.50 100 LEU A N 1
ATOM 792 C CA . LEU A 1 100 ? 0.783 -3.413 -11.727 1.00 96.50 100 LEU A CA 1
ATOM 793 C C . LEU A 1 100 ? 0.676 -3.742 -10.231 1.00 96.50 100 LEU A C 1
ATOM 795 O O . LEU A 1 100 ? 0.560 -2.842 -9.402 1.00 96.50 100 LEU A O 1
ATOM 799 N N . PHE A 1 101 ? 0.784 -5.009 -9.844 1.00 96.94 101 PHE A N 1
ATOM 800 C CA . PHE A 1 101 ? 0.726 -5.437 -8.444 1.00 96.94 101 PHE A CA 1
ATOM 801 C C . PHE A 1 101 ? 2.046 -6.055 -7.974 1.00 96.94 101 PHE A C 1
ATOM 803 O O . PHE A 1 101 ? 2.875 -6.508 -8.763 1.00 96.94 101 PHE A O 1
ATOM 810 N N . CYS A 1 102 ? 2.256 -6.071 -6.655 1.00 97.25 102 CYS A N 1
ATOM 811 C CA . CYS A 1 102 ? 3.386 -6.785 -6.066 1.00 97.25 102 CYS A CA 1
ATOM 812 C C . CYS A 1 102 ? 3.282 -8.282 -6.392 1.00 97.25 102 CYS A C 1
ATOM 814 O O . CYS A 1 102 ? 2.206 -8.861 -6.284 1.00 97.25 102 CYS A O 1
ATOM 816 N N . GLY A 1 103 ? 4.395 -8.895 -6.785 1.00 96.50 103 GLY A N 1
ATOM 817 C CA . GLY A 1 103 ? 4.473 -10.285 -7.237 1.00 96.50 103 GLY A CA 1
ATOM 818 C C . GLY A 1 103 ? 4.360 -10.472 -8.753 1.00 96.50 103 GLY A C 1
ATOM 819 O O . GLY A 1 103 ? 4.708 -11.544 -9.250 1.00 96.50 103 GLY A O 1
ATOM 820 N N . ASP A 1 104 ? 3.942 -9.449 -9.505 1.00 97.06 104 ASP A N 1
ATOM 821 C CA . ASP A 1 104 ? 3.839 -9.545 -10.962 1.00 97.06 104 ASP A CA 1
ATOM 822 C C . ASP A 1 104 ? 5.217 -9.680 -11.627 1.00 97.06 104 ASP A C 1
ATOM 824 O O . ASP A 1 104 ? 6.221 -9.147 -11.142 1.00 97.06 104 ASP A O 1
ATOM 828 N N . ARG A 1 105 ? 5.256 -10.364 -12.779 1.00 96.06 105 ARG A N 1
ATOM 829 C CA . ARG A 1 105 ? 6.436 -10.423 -13.651 1.00 96.06 105 ARG A CA 1
ATOM 830 C C . ARG A 1 105 ? 6.362 -9.342 -14.709 1.00 96.06 105 ARG A C 1
ATOM 832 O O . ARG A 1 105 ? 5.408 -9.278 -15.482 1.00 96.06 105 ARG A O 1
ATOM 839 N N . VAL A 1 106 ? 7.401 -8.530 -14.765 1.00 97.44 106 VAL A N 1
ATOM 840 C CA . VAL A 1 106 ? 7.458 -7.368 -15.640 1.00 97.44 106 VAL A CA 1
ATOM 841 C C . VAL A 1 106 ? 8.813 -7.264 -16.322 1.00 97.44 106 VAL A C 1
ATOM 843 O O . VAL A 1 106 ? 9.811 -7.793 -15.834 1.00 97.44 106 VAL A O 1
ATOM 846 N N . GLU A 1 107 ? 8.842 -6.573 -17.450 1.00 97.38 107 GLU A N 1
ATOM 847 C CA . GLU A 1 107 ? 10.032 -6.303 -18.246 1.00 97.38 107 GLU A CA 1
ATOM 848 C C . GLU A 1 107 ? 10.340 -4.808 -18.242 1.00 97.38 107 GLU A C 1
ATOM 850 O O . GLU A 1 107 ? 9.436 -3.974 -18.346 1.00 97.38 107 GLU A O 1
ATOM 855 N N . ILE A 1 108 ? 11.624 -4.477 -18.116 1.00 97.94 108 ILE A N 1
ATOM 856 C CA . ILE A 1 108 ? 12.108 -3.097 -18.167 1.00 97.94 108 ILE A CA 1
ATOM 857 C C . ILE A 1 108 ? 12.251 -2.675 -19.630 1.00 97.94 108 ILE A C 1
ATOM 859 O O . ILE A 1 108 ? 12.974 -3.318 -20.389 1.00 97.94 108 ILE A O 1
ATOM 863 N N . LEU A 1 109 ? 11.620 -1.567 -20.013 1.00 96.75 109 LEU A N 1
ATOM 864 C CA . LEU A 1 109 ? 11.723 -1.012 -21.365 1.00 96.75 109 LEU A CA 1
ATOM 865 C C . LEU A 1 109 ? 12.982 -0.169 -21.557 1.00 96.75 109 LEU A C 1
ATOM 867 O O . LEU A 1 109 ? 13.652 -0.276 -22.580 1.00 96.75 109 LEU A O 1
ATOM 871 N N . GLU A 1 110 ? 13.304 0.668 -20.572 1.00 94.94 110 GLU A N 1
ATOM 872 C CA . GLU A 1 110 ? 14.406 1.623 -20.652 1.00 94.94 110 GLU A CA 1
ATOM 873 C C . GLU A 1 110 ? 15.249 1.651 -19.374 1.00 94.94 110 GLU A C 1
ATOM 875 O O . GLU A 1 110 ? 14.775 1.370 -18.274 1.00 94.94 110 GLU A O 1
ATOM 880 N N . GLY A 1 111 ? 16.526 2.003 -19.526 1.00 93.75 111 GLY A N 1
ATOM 881 C CA . GLY A 1 111 ? 17.493 2.090 -18.433 1.00 93.75 111 GLY A CA 1
ATOM 882 C C . GLY A 1 111 ? 18.624 1.069 -18.543 1.00 93.75 111 GLY A C 1
ATOM 883 O O . GLY A 1 111 ? 18.836 0.443 -19.579 1.00 93.75 111 GLY A O 1
ATOM 884 N N . LYS A 1 112 ? 19.381 0.915 -17.452 1.00 92.94 112 LYS A N 1
ATOM 885 C CA . LYS A 1 112 ? 20.595 0.079 -17.400 1.00 92.94 112 LYS A CA 1
ATOM 886 C C . LYS A 1 112 ? 20.325 -1.404 -17.685 1.00 92.94 112 LYS A C 1
ATOM 888 O O . LYS A 1 112 ? 21.172 -2.083 -18.252 1.00 92.94 112 LYS A O 1
ATOM 893 N N . ASP A 1 113 ? 19.161 -1.888 -17.266 1.00 95.31 113 ASP A N 1
ATOM 894 C CA . ASP A 1 113 ? 18.760 -3.296 -17.319 1.00 95.31 113 ASP A CA 1
ATOM 895 C C . ASP A 1 113 ? 17.599 -3.532 -18.306 1.00 95.31 113 ASP A C 1
ATOM 897 O O . ASP A 1 113 ? 16.764 -4.407 -18.086 1.00 95.31 113 ASP A O 1
ATOM 901 N N . ALA A 1 114 ? 17.529 -2.745 -19.386 1.00 95.88 114 ALA A N 1
ATOM 902 C CA . ALA A 1 114 ? 16.491 -2.875 -20.409 1.00 95.88 114 ALA A CA 1
ATOM 903 C C . ALA A 1 114 ? 16.435 -4.293 -21.017 1.00 95.88 114 ALA A C 1
ATOM 905 O O . ALA A 1 114 ? 17.465 -4.935 -21.236 1.00 95.88 114 ALA A O 1
ATOM 906 N N . GLY A 1 115 ? 15.221 -4.789 -21.263 1.00 95.88 115 GLY A N 1
ATOM 907 C CA . GLY A 1 115 ? 14.936 -6.134 -21.774 1.00 95.88 115 GLY A CA 1
ATOM 908 C C . GLY A 1 115 ? 15.042 -7.256 -20.736 1.00 95.88 115 GLY A C 1
ATOM 909 O O . GLY A 1 115 ? 14.716 -8.405 -21.035 1.00 95.88 115 GLY A O 1
ATOM 910 N N . LYS A 1 116 ? 15.484 -6.967 -19.504 1.00 96.88 116 LYS A N 1
ATOM 911 C CA . LYS A 1 116 ? 15.467 -7.958 -18.421 1.00 96.88 116 LYS A CA 1
ATOM 912 C C . LYS A 1 116 ? 14.090 -8.021 -17.773 1.00 96.88 116 LYS A C 1
ATOM 914 O O . LYS A 1 116 ? 13.417 -7.006 -17.588 1.00 96.88 116 LYS A O 1
ATOM 919 N N . GLN A 1 117 ? 13.717 -9.233 -17.380 1.00 96.88 117 GLN A N 1
ATOM 920 C CA . GLN A 1 117 ? 12.471 -9.521 -16.682 1.00 96.88 117 GLN A CA 1
ATOM 921 C C . GLN A 1 117 ? 12.733 -9.701 -15.188 1.00 96.88 117 GLN A C 1
ATOM 923 O O . GLN A 1 117 ? 13.702 -10.353 -14.797 1.00 96.88 117 GLN A O 1
ATOM 928 N N . GLY A 1 118 ? 11.861 -9.138 -14.356 1.00 96.12 118 GLY A N 1
ATOM 929 C CA . GLY A 1 118 ? 11.955 -9.199 -12.901 1.00 96.12 118 GLY A CA 1
ATOM 930 C C . GLY A 1 118 ? 10.587 -9.279 -12.238 1.00 96.12 118 GLY A C 1
ATOM 931 O O . GLY A 1 118 ? 9.551 -9.103 -12.882 1.00 96.12 118 GLY A O 1
ATOM 932 N N . ARG A 1 119 ? 10.583 -9.572 -10.937 1.00 97.19 119 ARG A N 1
ATOM 933 C CA . ARG A 1 119 ? 9.368 -9.572 -10.115 1.00 97.19 119 ARG A CA 1
ATOM 934 C C . ARG A 1 119 ? 9.216 -8.240 -9.398 1.00 97.19 119 ARG A C 1
ATOM 936 O O . ARG A 1 119 ? 10.203 -7.678 -8.927 1.00 97.19 119 ARG A O 1
ATOM 943 N N . VAL A 1 120 ? 7.986 -7.751 -9.293 1.00 98.00 120 VAL A N 1
ATOM 944 C CA . VAL A 1 120 ? 7.676 -6.532 -8.540 1.00 98.00 120 VAL A CA 1
ATOM 945 C C . VAL A 1 120 ? 7.678 -6.833 -7.043 1.00 98.00 120 VAL A C 1
ATOM 947 O O . VAL A 1 120 ? 6.872 -7.629 -6.569 1.00 98.00 120 VAL A O 1
ATOM 950 N N . VAL A 1 121 ? 8.546 -6.169 -6.283 1.00 96.88 121 VAL A N 1
ATOM 951 C CA . VAL A 1 121 ? 8.638 -6.328 -4.820 1.00 96.88 121 VAL A CA 1
ATOM 952 C C . VAL A 1 121 ? 7.779 -5.292 -4.103 1.00 96.88 121 VAL A C 1
ATOM 954 O O . VAL A 1 121 ? 7.083 -5.602 -3.138 1.00 96.88 121 VAL A O 1
ATOM 957 N N . GLN A 1 122 ? 7.821 -4.046 -4.574 1.00 96.50 122 GLN A N 1
ATOM 958 C CA . GLN A 1 122 ? 7.141 -2.927 -3.935 1.00 96.50 122 GLN A CA 1
ATOM 959 C C . GLN A 1 122 ? 6.561 -1.980 -4.982 1.00 96.50 122 GLN A C 1
ATOM 961 O O . GLN A 1 122 ? 7.210 -1.647 -5.973 1.00 96.50 122 GLN A O 1
ATOM 966 N N . VAL A 1 123 ? 5.353 -1.490 -4.708 1.00 97.44 123 VAL A N 1
ATOM 967 C CA . VAL A 1 123 ? 4.672 -0.464 -5.499 1.00 97.44 123 VAL A CA 1
ATOM 968 C C . VAL A 1 123 ? 4.375 0.746 -4.615 1.00 97.44 123 VAL A C 1
ATOM 970 O O . VAL A 1 123 ? 3.903 0.604 -3.487 1.00 97.44 123 VAL A O 1
ATOM 973 N N . ILE A 1 124 ? 4.649 1.948 -5.122 1.00 96.88 124 ILE A N 1
ATOM 974 C CA . ILE A 1 124 ? 4.374 3.224 -4.452 1.00 96.88 124 ILE A CA 1
ATOM 975 C C . ILE A 1 124 ? 3.496 4.070 -5.381 1.00 96.88 124 ILE A C 1
ATOM 977 O O . ILE A 1 124 ? 3.986 4.745 -6.291 1.00 96.88 124 ILE A O 1
ATOM 981 N N . ARG A 1 125 ? 2.182 4.051 -5.128 1.00 96.25 125 ARG A N 1
ATOM 982 C CA . ARG A 1 125 ? 1.168 4.696 -5.982 1.00 96.25 125 ARG A CA 1
ATOM 983 C C . ARG A 1 125 ? 1.283 6.218 -6.015 1.00 96.25 125 ARG A C 1
ATOM 985 O O . ARG A 1 125 ? 1.071 6.825 -7.047 1.00 96.25 125 ARG A O 1
ATOM 992 N N . GLN A 1 126 ? 1.711 6.849 -4.922 1.00 95.31 126 GLN A N 1
ATOM 993 C CA . GLN A 1 126 ? 1.781 8.316 -4.825 1.00 95.31 126 GLN A CA 1
ATOM 994 C C . GLN A 1 126 ? 2.796 8.949 -5.789 1.00 95.31 126 GLN A C 1
ATOM 996 O O . GLN A 1 126 ? 2.788 10.161 -5.984 1.00 95.31 126 GLN A O 1
ATOM 1001 N N . ARG A 1 127 ? 3.718 8.150 -6.343 1.00 96.00 127 ARG A N 1
ATOM 1002 C CA . ARG A 1 127 ? 4.733 8.592 -7.311 1.00 96.00 127 ARG A CA 1
ATOM 1003 C C . ARG A 1 127 ? 4.791 7.725 -8.568 1.00 96.00 127 ARG A C 1
ATOM 1005 O O . ARG A 1 127 ? 5.734 7.883 -9.338 1.00 96.00 127 ARG A O 1
ATOM 1012 N N . ASN A 1 128 ? 3.828 6.821 -8.751 1.00 97.38 128 ASN A N 1
ATOM 1013 C CA . ASN A 1 128 ? 3.809 5.819 -9.821 1.00 97.38 128 ASN A CA 1
ATOM 1014 C C . ASN A 1 128 ? 5.117 5.015 -9.899 1.00 97.38 128 ASN A C 1
ATOM 1016 O O . ASN A 1 128 ? 5.649 4.768 -10.981 1.00 97.38 128 ASN A O 1
ATOM 1020 N N . TRP A 1 129 ? 5.664 4.657 -8.736 1.00 97.62 129 TRP A N 1
ATOM 1021 C CA . TRP A 1 129 ? 6.937 3.956 -8.623 1.00 97.62 129 TRP A CA 1
ATOM 1022 C C . TRP A 1 129 ? 6.748 2.456 -8.442 1.00 97.62 129 TRP A C 1
ATOM 1024 O O . TRP A 1 129 ? 5.903 2.012 -7.664 1.00 97.62 129 TRP A O 1
ATOM 1034 N N . VAL A 1 130 ? 7.600 1.692 -9.116 1.00 97.62 130 VAL A N 1
ATOM 1035 C CA . VAL A 1 130 ? 7.651 0.232 -9.089 1.00 97.62 130 VAL A CA 1
ATOM 1036 C C . VAL A 1 130 ? 9.086 -0.194 -8.806 1.00 97.62 130 VAL A C 1
ATOM 1038 O O . VAL A 1 130 ? 10.029 0.338 -9.388 1.00 97.62 130 VAL A O 1
ATOM 1041 N N . VAL A 1 131 ? 9.264 -1.137 -7.889 1.00 97.75 131 VAL A N 1
ATOM 1042 C CA . VAL A 1 131 ? 10.574 -1.658 -7.489 1.00 97.75 131 VAL A CA 1
ATOM 1043 C C . VAL A 1 131 ? 10.649 -3.119 -7.881 1.00 97.75 131 VAL A C 1
ATOM 1045 O O . VAL A 1 131 ? 9.767 -3.901 -7.519 1.00 97.75 131 VAL A O 1
ATOM 1048 N N . LEU A 1 132 ? 11.695 -3.474 -8.619 1.00 97.62 132 LEU A N 1
ATOM 1049 C CA . LEU A 1 132 ? 11.908 -4.820 -9.135 1.00 97.62 132 LEU A CA 1
ATOM 1050 C C . LEU A 1 132 ? 13.021 -5.512 -8.370 1.00 97.62 132 LEU A C 1
ATOM 1052 O O . LEU A 1 132 ? 14.005 -4.876 -8.016 1.00 97.62 132 LEU A O 1
ATOM 1056 N N . GLU A 1 133 ? 12.877 -6.813 -8.156 1.00 96.75 133 GLU A N 1
ATOM 1057 C CA . GLU A 1 133 ? 13.860 -7.631 -7.451 1.00 96.75 133 GLU A CA 1
ATOM 1058 C C . GLU A 1 133 ? 15.190 -7.689 -8.221 1.00 96.75 133 GLU A C 1
ATOM 1060 O O . GLU A 1 133 ? 15.238 -8.167 -9.355 1.00 96.75 133 GLU A O 1
ATOM 1065 N N . GLY A 1 134 ? 16.275 -7.188 -7.618 1.00 95.75 134 GLY A N 1
ATOM 1066 C CA . GLY A 1 134 ? 17.642 -7.311 -8.148 1.00 95.75 134 GLY A CA 1
ATOM 1067 C C . GLY A 1 134 ? 17.952 -6.548 -9.447 1.00 95.75 134 GLY A C 1
ATOM 1068 O O . GLY A 1 134 ? 19.096 -6.580 -9.906 1.00 95.75 134 GLY A O 1
ATOM 1069 N N . LEU A 1 135 ? 16.984 -5.833 -10.025 1.00 96.56 135 LEU A N 1
ATOM 1070 C CA . LEU A 1 135 ? 17.142 -5.055 -11.258 1.00 96.56 135 LEU A CA 1
ATOM 1071 C C . LEU A 1 135 ? 17.193 -3.550 -10.981 1.00 96.56 135 LEU A C 1
ATOM 1073 O O . LEU A 1 135 ? 16.700 -3.071 -9.961 1.00 96.56 135 LEU A O 1
ATOM 1077 N N . ASN A 1 136 ? 17.800 -2.796 -11.902 1.00 96.12 136 ASN A N 1
ATOM 1078 C CA . ASN A 1 136 ? 18.014 -1.354 -11.774 1.00 96.12 136 ASN A CA 1
ATOM 1079 C C . ASN A 1 136 ? 18.692 -0.989 -10.439 1.00 96.12 136 ASN A C 1
ATOM 1081 O O . ASN A 1 136 ? 18.272 -0.094 -9.701 1.00 96.12 136 ASN A O 1
ATOM 1085 N N . THR A 1 137 ? 19.736 -1.745 -10.095 1.00 96.38 137 THR A N 1
ATOM 1086 C CA . THR A 1 137 ? 20.423 -1.635 -8.807 1.00 96.38 137 THR A CA 1
ATOM 1087 C C . THR A 1 137 ? 21.617 -0.686 -8.864 1.00 96.38 137 THR A C 1
ATOM 1089 O O . THR A 1 137 ? 22.349 -0.589 -9.857 1.00 96.38 137 THR A O 1
ATOM 1092 N N . HIS A 1 138 ? 21.843 -0.002 -7.743 1.00 96.06 138 HIS A N 1
ATOM 1093 C CA . HIS A 1 138 ? 23.058 0.759 -7.467 1.00 96.06 138 HIS A CA 1
ATOM 1094 C C . HIS A 1 138 ? 23.725 0.222 -6.200 1.00 96.06 138 HIS A C 1
ATOM 1096 O O . HIS A 1 138 ? 23.058 -0.212 -5.262 1.00 96.06 138 HIS A O 1
ATOM 1102 N N . PHE A 1 139 ? 25.053 0.247 -6.155 1.00 96.69 139 PHE A N 1
ATOM 1103 C CA . PHE A 1 139 ? 25.794 -0.226 -4.990 1.00 96.69 139 PHE A CA 1
ATOM 1104 C C . PHE A 1 139 ? 25.860 0.858 -3.916 1.00 96.69 139 PHE A C 1
ATOM 1106 O O . PHE A 1 139 ? 26.152 2.020 -4.206 1.00 96.69 139 PHE A O 1
ATOM 1113 N N . ARG A 1 140 ? 25.618 0.478 -2.660 1.00 95.31 140 ARG A N 1
ATOM 1114 C CA . ARG A 1 140 ? 25.807 1.350 -1.496 1.00 95.31 140 ARG A CA 1
ATOM 1115 C C . ARG A 1 140 ? 26.480 0.597 -0.355 1.00 95.31 140 ARG A C 1
ATOM 1117 O O . ARG A 1 140 ? 26.312 -0.610 -0.220 1.00 95.31 140 ARG A O 1
ATOM 1124 N N . TYR A 1 141 ? 27.196 1.318 0.500 1.00 96.81 141 TYR A N 1
ATOM 1125 C CA . TYR A 1 141 ? 27.785 0.742 1.709 1.00 96.81 141 TYR A CA 1
ATOM 1126 C C . TYR A 1 141 ? 26.799 0.812 2.875 1.00 96.81 141 TYR A C 1
ATOM 1128 O O . TYR A 1 141 ? 26.238 1.873 3.160 1.00 96.81 141 TYR A O 1
ATOM 1136 N N . VAL A 1 142 ? 26.594 -0.312 3.556 1.00 95.19 142 VAL A N 1
ATOM 1137 C CA . VAL A 1 142 ? 25.733 -0.436 4.738 1.00 95.19 142 VAL A CA 1
ATOM 1138 C C . VAL A 1 142 ? 26.593 -0.801 5.950 1.00 95.19 142 VAL A C 1
ATOM 1140 O O . VAL A 1 142 ? 27.602 -1.488 5.814 1.00 95.19 142 VAL A O 1
ATOM 1143 N N . GLY A 1 143 ? 26.224 -0.305 7.136 1.00 93.75 143 GLY A N 1
ATOM 1144 C CA . GLY A 1 143 ? 26.968 -0.576 8.374 1.00 93.75 143 GLY A CA 1
ATOM 1145 C C . GLY A 1 143 ? 28.315 0.148 8.462 1.00 93.75 143 GLY A C 1
ATOM 1146 O O . GLY A 1 143 ? 29.244 -0.351 9.086 1.00 93.75 143 GLY A O 1
ATOM 1147 N N . ARG A 1 144 ? 28.453 1.307 7.808 1.00 94.62 144 ARG A N 1
ATOM 1148 C CA . ARG A 1 144 ? 29.678 2.111 7.871 1.00 94.62 144 ARG A CA 1
ATOM 1149 C C . ARG A 1 144 ? 29.831 2.761 9.250 1.00 94.62 144 ARG A C 1
ATOM 1151 O O . ARG A 1 144 ? 28.962 3.527 9.667 1.00 94.62 144 ARG A O 1
ATOM 1158 N N . THR A 1 145 ? 30.980 2.533 9.877 1.00 95.50 145 THR A N 1
ATOM 1159 C CA . THR A 1 145 ? 31.413 3.170 11.133 1.00 95.50 145 THR A CA 1
ATOM 1160 C C . THR A 1 145 ? 32.621 4.074 10.845 1.00 95.50 145 THR A C 1
ATOM 1162 O O . THR A 1 145 ? 33.096 4.135 9.709 1.00 95.50 145 THR A O 1
ATOM 1165 N N . LYS A 1 146 ? 33.118 4.828 11.834 1.00 94.81 146 LYS A N 1
ATOM 1166 C CA . LYS A 1 146 ? 34.337 5.643 11.670 1.00 94.81 146 LYS A CA 1
ATOM 1167 C C . LYS A 1 146 ? 35.554 4.785 11.294 1.00 94.81 146 LYS A C 1
ATOM 1169 O O . LYS A 1 146 ? 36.289 5.168 10.391 1.00 94.81 146 LYS A O 1
ATOM 1174 N N . ASP A 1 147 ? 35.685 3.607 11.906 1.00 95.75 147 ASP A N 1
ATOM 1175 C CA . ASP A 1 147 ? 36.858 2.735 11.740 1.00 95.75 147 ASP A CA 1
ATOM 1176 C C . ASP A 1 147 ? 36.698 1.698 10.614 1.00 95.75 147 ASP A C 1
ATOM 1178 O O . ASP A 1 147 ? 37.679 1.189 10.078 1.00 95.75 147 ASP A O 1
ATOM 1182 N N . GLN A 1 148 ? 35.458 1.390 10.217 1.00 95.06 148 GLN A N 1
ATOM 1183 C CA . GLN A 1 148 ? 35.147 0.348 9.233 1.00 95.06 148 GLN A CA 1
ATOM 1184 C C . GLN A 1 148 ? 34.346 0.905 8.054 1.00 95.06 148 GLN A C 1
ATOM 1186 O O . GLN A 1 148 ? 33.321 1.567 8.226 1.00 95.06 148 GLN A O 1
ATOM 1191 N N . ARG A 1 149 ? 34.784 0.583 6.829 1.00 91.06 149 ARG A N 1
ATOM 1192 C CA . ARG A 1 149 ? 34.180 1.089 5.581 1.00 91.06 149 ARG A CA 1
ATOM 1193 C C . ARG A 1 149 ? 32.755 0.565 5.315 1.00 91.06 149 ARG A C 1
ATOM 1195 O O . ARG A 1 149 ? 32.017 1.223 4.584 1.00 91.06 149 ARG A O 1
ATOM 1202 N N . GLY A 1 150 ? 32.353 -0.536 5.955 1.00 95.00 150 GLY A N 1
ATOM 1203 C CA . GLY A 1 150 ? 31.045 -1.182 5.790 1.00 95.00 150 GLY A CA 1
ATOM 1204 C C . GLY A 1 150 ? 30.984 -2.143 4.596 1.00 95.00 150 GLY A C 1
ATOM 1205 O O . GLY A 1 150 ? 31.928 -2.245 3.812 1.00 95.00 150 GLY A O 1
ATOM 1206 N N . THR A 1 151 ? 29.855 -2.838 4.450 1.00 97.38 151 THR A N 1
ATOM 1207 C CA . THR A 1 151 ? 29.641 -3.855 3.406 1.00 97.38 151 THR A CA 1
ATOM 1208 C C . THR A 1 151 ? 28.966 -3.241 2.187 1.00 97.38 151 THR A C 1
ATOM 1210 O O . THR A 1 151 ? 27.975 -2.523 2.327 1.00 97.38 151 THR A O 1
ATOM 1213 N N . MET A 1 152 ? 29.483 -3.523 0.988 1.00 96.75 152 MET A N 1
ATOM 1214 C CA . MET A 1 152 ? 28.873 -3.083 -0.270 1.00 96.75 152 MET A CA 1
ATOM 1215 C C . MET A 1 152 ? 27.687 -3.986 -0.622 1.00 96.75 152 MET A C 1
ATOM 1217 O O . MET A 1 152 ? 27.864 -5.183 -0.820 1.00 96.75 152 MET A O 1
ATOM 1221 N N . ILE A 1 153 ? 26.487 -3.412 -0.702 1.00 97.06 153 ILE A N 1
ATOM 1222 C CA . ILE A 1 153 ? 25.236 -4.127 -0.980 1.00 97.06 153 ILE A CA 1
ATOM 1223 C C . ILE A 1 153 ? 24.529 -3.445 -2.164 1.00 97.06 153 ILE A C 1
ATOM 1225 O O . ILE A 1 153 ? 24.473 -2.207 -2.200 1.00 97.06 153 ILE A O 1
ATOM 1229 N N . PRO A 1 154 ? 23.999 -4.204 -3.142 1.00 97.00 154 PRO A N 1
ATOM 1230 C CA . PRO A 1 154 ? 23.139 -3.646 -4.180 1.00 97.00 154 PRO A CA 1
ATOM 1231 C C . PRO A 1 154 ? 21.799 -3.202 -3.575 1.00 97.00 154 PRO A C 1
ATOM 1233 O O . PRO A 1 154 ? 21.178 -3.930 -2.812 1.00 97.00 154 PRO A O 1
ATOM 1236 N N . SER A 1 155 ? 21.356 -1.993 -3.904 1.00 96.38 155 SER A N 1
ATOM 1237 C CA . SER A 1 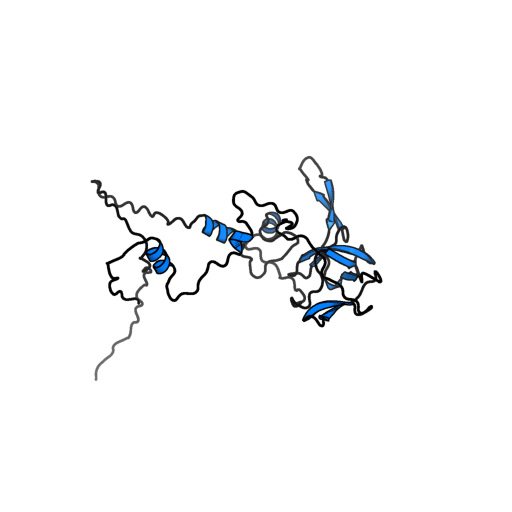155 ? 20.054 -1.445 -3.519 1.00 96.38 155 SER A CA 1
ATOM 1238 C C . SER A 1 155 ? 19.249 -1.177 -4.781 1.00 96.38 155 SER A C 1
ATOM 1240 O O . SER A 1 155 ? 19.760 -0.536 -5.706 1.00 96.38 155 SER A O 1
ATOM 1242 N N . GLU A 1 156 ? 17.996 -1.625 -4.824 1.00 96.56 156 GLU A N 1
ATOM 1243 C CA . GLU A 1 156 ? 17.138 -1.389 -5.985 1.00 96.56 156 GLU A CA 1
ATOM 1244 C C . GLU A 1 156 ? 16.728 0.086 -6.061 1.00 96.56 156 GLU A C 1
ATOM 1246 O O . GLU A 1 156 ? 16.533 0.759 -5.040 1.00 96.56 156 GLU A O 1
ATOM 1251 N N . ALA A 1 157 ? 16.639 0.613 -7.281 1.00 96.75 157 ALA A N 1
ATOM 1252 C CA . ALA A 1 157 ? 16.101 1.939 -7.543 1.00 96.75 157 ALA A CA 1
ATOM 1253 C C . ALA A 1 157 ? 14.684 1.827 -8.132 1.00 96.75 157 ALA A C 1
ATOM 1255 O O . ALA A 1 157 ? 14.433 0.952 -8.964 1.00 96.75 157 ALA A O 1
ATOM 1256 N N . PRO A 1 158 ? 13.753 2.711 -7.729 1.00 97.19 158 PRO A N 1
ATOM 1257 C CA . PRO A 1 158 ? 12.402 2.700 -8.267 1.00 97.19 158 PRO A CA 1
ATOM 1258 C C . PRO A 1 158 ? 12.404 3.090 -9.747 1.00 97.19 158 PRO A C 1
ATOM 1260 O O . PRO A 1 158 ? 13.113 4.012 -10.156 1.00 97.19 158 PRO A O 1
ATOM 1263 N N . LEU A 1 159 ? 11.565 2.415 -10.520 1.00 97.19 159 LEU A N 1
ATOM 1264 C CA . LEU A 1 159 ? 11.226 2.737 -11.901 1.00 97.19 159 LEU A CA 1
ATOM 1265 C C . LEU A 1 159 ? 9.842 3.378 -11.953 1.00 97.19 159 LEU A C 1
ATOM 1267 O O . LEU A 1 159 ? 9.022 3.180 -11.055 1.00 97.19 159 LEU A O 1
ATOM 1271 N N . LEU A 1 160 ? 9.581 4.163 -12.992 1.00 97.25 160 LEU A N 1
ATOM 1272 C CA . LEU A 1 160 ? 8.237 4.676 -13.251 1.00 97.25 160 LEU A CA 1
ATOM 1273 C C . LEU A 1 160 ? 7.372 3.598 -13.908 1.00 97.25 160 LEU A C 1
ATOM 1275 O O . LEU A 1 160 ? 7.879 2.745 -14.633 1.00 97.25 160 LEU A O 1
ATOM 1279 N N . HIS A 1 161 ? 6.059 3.696 -13.711 1.00 95.75 161 HIS A N 1
ATOM 1280 C CA . HIS A 1 161 ? 5.057 2.857 -14.375 1.00 95.75 161 HIS A CA 1
ATOM 1281 C C . HIS A 1 161 ? 5.295 2.724 -15.892 1.00 95.75 161 HIS A C 1
ATOM 1283 O O . HIS A 1 161 ? 5.289 1.622 -16.422 1.00 95.75 161 HIS A O 1
ATOM 1289 N N . ASN A 1 162 ? 5.601 3.828 -16.581 1.00 95.62 162 ASN A N 1
ATOM 1290 C CA . ASN A 1 162 ? 5.742 3.854 -18.043 1.00 95.62 162 ASN A CA 1
ATOM 1291 C C . ASN A 1 162 ? 7.024 3.163 -18.552 1.00 95.62 162 ASN A C 1
ATOM 1293 O O . ASN A 1 162 ? 7.136 2.864 -19.736 1.00 95.62 162 ASN A O 1
ATOM 1297 N N . GLN A 1 163 ? 7.990 2.901 -17.667 1.00 96.75 163 GLN A N 1
ATOM 1298 C CA . GLN A 1 163 ? 9.275 2.270 -18.000 1.00 96.75 163 GLN A CA 1
ATOM 1299 C C . GLN A 1 163 ? 9.217 0.743 -17.909 1.00 96.75 163 GLN A C 1
ATOM 1301 O O . GLN A 1 163 ? 10.219 0.066 -18.146 1.00 96.75 163 GLN A O 1
ATOM 1306 N N . VAL A 1 164 ? 8.066 0.200 -17.519 1.00 97.25 164 VAL A N 1
ATOM 1307 C CA . VAL A 1 164 ? 7.881 -1.202 -17.171 1.00 97.25 164 VAL A CA 1
ATOM 1308 C C . VAL A 1 164 ? 6.624 -1.717 -17.869 1.00 97.25 164 VAL A C 1
ATOM 1310 O O . VAL A 1 164 ? 5.589 -1.060 -17.849 1.00 97.25 164 VAL A O 1
ATOM 1313 N N . LYS A 1 165 ? 6.695 -2.903 -18.478 1.00 96.81 165 LYS A N 1
ATOM 1314 C CA . LYS A 1 165 ? 5.525 -3.588 -19.054 1.00 96.81 165 LYS A CA 1
ATOM 1315 C C . LYS A 1 165 ? 5.311 -4.943 -18.403 1.00 96.81 165 LYS A C 1
ATOM 1317 O O . LYS A 1 165 ? 6.268 -5.632 -18.059 1.00 96.81 165 LYS A O 1
ATOM 1322 N N . LEU A 1 166 ? 4.050 -5.340 -18.256 1.00 96.62 166 LEU A N 1
ATOM 1323 C CA . LEU A 1 166 ? 3.711 -6.695 -17.834 1.00 96.62 166 LEU A CA 1
ATOM 1324 C C . LEU A 1 166 ? 4.113 -7.704 -18.904 1.00 96.62 166 LEU A C 1
ATOM 1326 O O . LEU A 1 166 ? 4.004 -7.450 -20.105 1.00 96.62 166 LEU A O 1
ATOM 1330 N N . VAL A 1 167 ? 4.589 -8.850 -18.434 1.00 95.81 167 VAL A N 1
ATOM 1331 C CA . VAL A 1 167 ? 4.985 -9.966 -19.285 1.00 95.81 167 VAL A CA 1
ATOM 1332 C C . VAL A 1 167 ? 3.842 -10.964 -19.341 1.00 95.81 167 VAL A C 1
ATOM 1334 O O . VAL A 1 167 ? 3.356 -11.419 -18.305 1.00 95.81 167 VAL A O 1
ATOM 1337 N N . ASP A 1 168 ? 3.438 -11.335 -20.552 1.00 94.62 168 ASP A N 1
ATOM 1338 C CA . ASP A 1 168 ? 2.450 -12.391 -20.744 1.00 94.62 168 ASP A CA 1
ATOM 1339 C C . ASP A 1 168 ? 3.020 -13.736 -20.252 1.00 94.62 168 ASP A C 1
ATOM 1341 O O . ASP A 1 168 ? 4.107 -14.132 -20.695 1.00 94.62 168 ASP A O 1
ATOM 1345 N N . PRO A 1 169 ? 2.329 -14.466 -19.356 1.00 90.56 169 PRO A N 1
ATOM 1346 C CA . PRO A 1 169 ? 2.798 -15.762 -18.871 1.00 90.56 169 PRO A CA 1
ATOM 1347 C C . PRO A 1 169 ? 2.999 -16.809 -19.978 1.00 90.56 169 PRO A C 1
ATOM 1349 O O . PRO A 1 169 ? 3.789 -17.734 -19.781 1.00 90.56 169 PRO A O 1
ATOM 1352 N N . VAL A 1 170 ? 2.322 -16.678 -21.125 1.00 91.06 170 VAL A N 1
ATOM 1353 C CA . VAL A 1 170 ? 2.415 -17.643 -22.232 1.00 91.06 170 VAL A CA 1
ATOM 1354 C C . VAL A 1 170 ? 3.588 -17.331 -23.152 1.00 91.06 170 VAL A C 1
ATOM 1356 O O . VAL A 1 170 ? 4.486 -18.155 -23.315 1.00 91.06 170 VAL A O 1
ATOM 1359 N N . ASP A 1 171 ? 3.609 -16.122 -23.709 1.00 90.44 171 ASP A N 1
ATOM 1360 C CA . ASP A 1 171 ? 4.606 -15.724 -24.707 1.00 90.44 171 ASP A CA 1
ATOM 1361 C C . ASP A 1 171 ? 5.933 -15.266 -24.084 1.00 90.44 171 ASP A C 1
ATOM 1363 O O . ASP A 1 171 ? 6.937 -15.161 -24.792 1.00 90.44 171 ASP A O 1
ATOM 1367 N N . ARG A 1 172 ? 5.942 -14.945 -22.781 1.00 92.81 172 ARG A N 1
ATOM 1368 C CA . ARG A 1 172 ? 7.055 -14.295 -22.061 1.00 92.81 172 ARG A CA 1
ATOM 1369 C C . ARG A 1 172 ? 7.560 -13.022 -22.739 1.00 92.81 172 ARG A C 1
ATOM 1371 O O . ARG A 1 172 ? 8.734 -12.681 -22.627 1.00 92.81 172 ARG A O 1
ATOM 1378 N N . LYS A 1 173 ? 6.677 -12.331 -23.453 1.00 94.19 173 LYS A N 1
ATOM 1379 C CA . LYS A 1 173 ? 6.954 -11.068 -24.140 1.00 94.19 173 LYS A CA 1
ATOM 1380 C C . LYS A 1 173 ? 6.236 -9.926 -23.424 1.00 94.19 173 LYS A C 1
ATOM 1382 O O . LYS A 1 173 ? 5.200 -10.176 -22.801 1.00 94.19 173 LYS A O 1
ATOM 1387 N N . PRO A 1 174 ? 6.744 -8.689 -23.525 1.00 96.06 174 PRO A N 1
ATOM 1388 C CA . PRO A 1 174 ? 6.072 -7.534 -22.957 1.00 96.06 174 PRO A CA 1
ATOM 1389 C C . PRO A 1 174 ? 4.766 -7.276 -23.714 1.00 96.06 174 PRO A C 1
ATOM 1391 O O . PRO A 1 174 ? 4.728 -7.301 -24.949 1.00 96.06 174 PRO A O 1
ATOM 1394 N N . THR A 1 175 ? 3.689 -7.032 -22.974 1.00 95.75 175 THR A N 1
ATOM 1395 C CA . THR A 1 175 ? 2.345 -6.829 -23.527 1.00 95.75 175 THR A CA 1
ATOM 1396 C C . THR A 1 175 ? 1.634 -5.657 -22.876 1.00 95.75 175 THR A C 1
ATOM 1398 O O . THR A 1 175 ? 1.852 -5.357 -21.704 1.00 95.75 175 THR A O 1
ATOM 1401 N N . GLU A 1 176 ? 0.761 -5.016 -23.646 1.00 95.25 176 GLU A N 1
ATOM 1402 C CA . GLU A 1 176 ? -0.219 -4.062 -23.131 1.00 95.25 176 GLU A CA 1
ATOM 1403 C C . GLU A 1 176 ? -1.454 -4.802 -22.622 1.00 95.25 176 GLU A C 1
ATOM 1405 O O . GLU A 1 176 ? -1.732 -5.935 -23.038 1.00 95.25 176 GLU A O 1
ATOM 1410 N N . ILE A 1 177 ? -2.134 -4.182 -21.660 1.00 96.31 177 ILE A N 1
ATOM 1411 C CA . ILE A 1 177 ? -3.224 -4.792 -20.909 1.00 96.31 177 ILE A CA 1
ATOM 1412 C C . ILE A 1 177 ? -4.427 -3.875 -20.908 1.00 96.31 177 ILE A C 1
ATOM 1414 O O . ILE A 1 177 ? -4.315 -2.668 -20.702 1.00 96.31 177 ILE A O 1
ATOM 1418 N N . GLU A 1 178 ? -5.581 -4.505 -21.049 1.00 95.44 178 GLU A N 1
ATOM 1419 C CA . GLU A 1 178 ? -6.888 -3.893 -20.919 1.00 95.44 178 GLU A CA 1
ATOM 1420 C C . GLU A 1 178 ? -7.636 -4.537 -19.753 1.00 95.44 178 GLU A C 1
ATOM 1422 O O . GLU A 1 178 ? -7.541 -5.744 -19.506 1.00 95.44 178 GLU A O 1
ATOM 1427 N N . TRP A 1 179 ? -8.413 -3.733 -19.036 1.00 96.06 179 TRP A N 1
ATOM 1428 C CA . TRP A 1 179 ? -9.364 -4.243 -18.059 1.00 96.06 179 TRP A CA 1
ATOM 1429 C C . TRP A 1 179 ? -10.625 -4.724 -18.774 1.00 96.06 179 TRP A C 1
ATOM 1431 O O . TRP A 1 179 ? -11.227 -3.979 -19.545 1.00 96.06 179 TRP A O 1
ATOM 1441 N N . ARG A 1 180 ? -11.037 -5.965 -18.508 1.00 95.69 180 ARG A N 1
ATOM 1442 C CA . ARG A 1 180 ? -12.293 -6.539 -19.010 1.00 95.69 180 ARG A CA 1
ATOM 1443 C C . ARG A 1 180 ? -13.058 -7.206 -17.873 1.00 95.69 180 ARG A C 1
ATOM 1445 O O . ARG A 1 180 ? -12.482 -7.547 -16.841 1.00 95.69 180 ARG A O 1
ATOM 1452 N N . PHE A 1 181 ? -14.356 -7.390 -18.070 1.00 96.00 181 PHE A N 1
ATOM 1453 C CA . PHE A 1 181 ? -15.206 -8.140 -17.151 1.00 96.00 181 PHE A CA 1
ATOM 1454 C C . PHE A 1 181 ? -15.407 -9.557 -17.675 1.00 96.00 181 PHE A C 1
ATOM 1456 O O . PHE A 1 181 ? -15.592 -9.764 -18.874 1.00 96.00 181 PHE A O 1
ATOM 1463 N N . THR A 1 182 ? -15.341 -10.527 -16.771 1.00 95.19 182 THR A N 1
ATOM 1464 C CA . THR A 1 182 ? -15.713 -11.917 -17.052 1.00 95.19 182 THR A CA 1
ATOM 1465 C C . THR A 1 182 ? -17.230 -12.091 -16.996 1.00 95.19 182 THR A C 1
ATOM 1467 O O . THR A 1 182 ? -17.945 -11.243 -16.464 1.00 95.19 182 THR A O 1
ATOM 1470 N N . GLU A 1 183 ? -17.729 -13.220 -17.497 1.00 94.81 183 GLU A N 1
ATOM 1471 C CA . GLU A 1 183 ? -19.153 -13.581 -17.417 1.00 94.81 183 GLU A CA 1
ATOM 1472 C C . GLU A 1 183 ? -19.649 -13.710 -15.965 1.00 94.81 183 GLU A C 1
ATOM 1474 O O . GLU A 1 183 ? -20.814 -13.446 -15.684 1.00 94.81 183 GLU A O 1
ATOM 1479 N N . ALA A 1 184 ? -18.752 -14.039 -15.027 1.00 94.38 184 ALA A N 1
ATOM 1480 C CA . ALA A 1 184 ? -19.029 -14.080 -13.590 1.00 94.38 184 ALA A CA 1
ATOM 1481 C C . ALA A 1 184 ? -19.124 -12.682 -12.939 1.00 94.38 184 ALA A C 1
ATOM 1483 O O . ALA A 1 184 ? -19.466 -12.572 -11.764 1.00 94.38 184 ALA A O 1
ATOM 1484 N N . GLY A 1 185 ? -18.809 -11.613 -13.680 1.00 95.19 185 GLY A N 1
ATOM 1485 C CA . GLY A 1 185 ? -18.787 -10.235 -13.183 1.00 95.19 185 GLY A CA 1
ATOM 1486 C C . GLY A 1 185 ? -17.461 -9.809 -12.543 1.00 95.19 185 GLY A C 1
ATOM 1487 O O . GLY A 1 185 ? -17.336 -8.672 -12.092 1.00 95.19 185 GLY A O 1
ATOM 1488 N N . GLU A 1 186 ? -16.443 -10.673 -12.525 1.00 95.06 186 GLU A N 1
ATOM 1489 C CA . GLU A 1 186 ? -15.123 -10.328 -11.993 1.00 95.06 186 GLU A CA 1
ATOM 1490 C C . GLU A 1 186 ? -14.335 -9.471 -12.990 1.00 95.06 186 GLU A C 1
ATOM 1492 O O . GLU A 1 186 ? -14.235 -9.805 -14.177 1.00 95.06 186 GLU A O 1
ATOM 1497 N N . ARG A 1 187 ? -13.737 -8.379 -12.500 1.00 95.06 187 ARG A N 1
ATOM 1498 C CA . ARG A 1 187 ? -12.853 -7.508 -13.282 1.00 95.06 187 ARG A CA 1
ATOM 1499 C C . ARG A 1 187 ? -11.455 -8.116 -13.351 1.00 95.06 187 ARG A C 1
ATOM 1501 O O . ARG A 1 187 ? -10.772 -8.241 -12.336 1.00 95.06 187 ARG A O 1
ATOM 1508 N N . VAL A 1 188 ? -11.009 -8.432 -14.561 1.00 95.94 188 VAL A N 1
ATOM 1509 C CA . VAL A 1 188 ? -9.729 -9.096 -14.820 1.00 95.94 188 VAL A CA 1
ATOM 1510 C C . VAL A 1 188 ? -8.874 -8.313 -15.811 1.00 95.94 188 VAL A C 1
ATOM 1512 O O . VAL A 1 188 ? -9.367 -7.534 -16.628 1.00 95.94 188 VAL A O 1
ATOM 1515 N N . ARG A 1 189 ? -7.561 -8.532 -15.732 1.00 96.12 189 ARG A N 1
ATOM 1516 C CA . ARG A 1 189 ? -6.579 -7.990 -16.676 1.00 96.12 189 ARG A CA 1
ATOM 1517 C C . ARG A 1 189 ? -6.480 -8.928 -17.872 1.00 96.12 189 ARG A C 1
ATOM 1519 O O . ARG A 1 189 ? -6.274 -10.124 -17.674 1.00 96.12 189 ARG A O 1
ATOM 1526 N N . VAL A 1 190 ? -6.587 -8.407 -19.089 1.00 96.00 190 VAL A N 1
ATOM 1527 C CA . VAL A 1 190 ? -6.468 -9.186 -20.329 1.00 96.00 190 VAL A CA 1
ATOM 1528 C C . VAL A 1 190 ? -5.342 -8.619 -21.179 1.00 96.00 190 VAL A C 1
ATOM 1530 O O . VAL A 1 190 ? -5.261 -7.409 -21.375 1.00 96.00 190 VAL A O 1
ATOM 1533 N N . SER A 1 191 ? -4.464 -9.482 -21.685 1.00 96.56 191 SER A N 1
ATOM 1534 C CA . SER A 1 191 ? -3.412 -9.078 -22.615 1.00 96.56 191 SER A CA 1
ATOM 1535 C C . SER A 1 191 ? -4.011 -8.723 -23.981 1.00 96.56 191 SER A C 1
ATOM 1537 O O . SER A 1 191 ? -4.745 -9.510 -24.578 1.00 96.56 191 SER A O 1
ATOM 1539 N N . THR A 1 192 ? -3.656 -7.568 -24.541 1.00 94.50 192 THR A N 1
ATOM 1540 C CA . THR A 1 192 ? -4.131 -7.176 -25.883 1.00 94.50 192 THR A CA 1
ATOM 1541 C C . THR A 1 192 ? -3.531 -8.072 -26.975 1.00 94.50 192 THR A C 1
ATOM 1543 O O . THR A 1 192 ? -4.160 -8.344 -27.992 1.00 94.50 192 THR A O 1
ATOM 1546 N N . ARG A 1 193 ? -2.313 -8.583 -26.751 1.00 91.88 193 ARG A N 1
ATOM 1547 C CA . ARG A 1 193 ? -1.571 -9.414 -27.713 1.00 91.88 193 ARG A CA 1
ATOM 1548 C C . ARG A 1 193 ? -2.138 -10.829 -27.859 1.00 91.88 193 ARG A C 1
ATOM 1550 O O . ARG A 1 193 ? -2.318 -11.286 -28.981 1.00 91.88 193 ARG A O 1
ATOM 1557 N N . SER A 1 194 ? -2.337 -11.542 -26.748 1.00 91.31 194 SER A N 1
ATOM 1558 C CA . SER A 1 194 ? -2.770 -12.950 -26.757 1.00 91.31 194 SER A CA 1
ATOM 1559 C C . SER A 1 194 ? -4.234 -13.137 -26.360 1.00 91.31 194 SER A C 1
ATOM 1561 O O . SER A 1 194 ? -4.758 -14.241 -26.497 1.00 91.31 194 SER A O 1
ATOM 1563 N N . GLY A 1 195 ? -4.900 -12.084 -25.874 1.00 92.12 195 GLY A N 1
ATOM 1564 C CA . GLY A 1 195 ? -6.279 -12.143 -25.390 1.00 92.12 195 GLY A CA 1
ATOM 1565 C C . GLY A 1 195 ? -6.439 -12.954 -24.105 1.00 92.12 195 GLY A C 1
ATOM 1566 O O . GLY A 1 195 ? -7.556 -13.326 -23.753 1.00 92.12 195 GLY A O 1
ATOM 1567 N N . ARG A 1 196 ? -5.339 -13.276 -23.415 1.00 93.00 196 ARG A N 1
ATOM 1568 C CA . ARG A 1 196 ? -5.345 -14.141 -22.233 1.00 93.00 196 ARG A CA 1
ATOM 1569 C C . ARG A 1 196 ? -5.505 -13.333 -20.958 1.00 93.00 196 ARG A C 1
ATOM 1571 O O . ARG A 1 196 ? -5.020 -12.210 -20.840 1.00 93.00 196 ARG A O 1
ATOM 1578 N N . ILE A 1 197 ? -6.165 -13.948 -19.985 1.00 94.69 197 ILE A N 1
ATOM 1579 C CA . ILE A 1 197 ? -6.365 -13.366 -18.662 1.00 94.69 197 ILE A CA 1
ATOM 1580 C C . ILE A 1 197 ? -5.068 -13.494 -17.854 1.00 94.69 197 ILE A C 1
ATOM 1582 O O . ILE A 1 197 ? -4.507 -14.584 -17.739 1.00 94.69 197 ILE A O 1
ATOM 1586 N N . ILE A 1 198 ? -4.613 -12.381 -17.278 1.00 94.81 198 ILE A N 1
ATOM 1587 C CA . ILE A 1 198 ? -3.487 -12.326 -16.342 1.00 94.81 198 ILE A CA 1
ATOM 1588 C C . ILE A 1 198 ? -4.067 -12.188 -14.925 1.00 94.81 198 ILE A C 1
ATOM 1590 O O . ILE A 1 198 ? -4.490 -11.088 -14.541 1.00 94.81 198 ILE A O 1
ATOM 1594 N N . PRO A 1 199 ? -4.111 -13.277 -14.132 1.00 93.44 199 PRO A N 1
ATOM 1595 C CA . PRO A 1 199 ? -4.655 -13.227 -12.780 1.00 93.44 199 PRO A CA 1
ATOM 1596 C C . PRO A 1 199 ? -3.804 -12.324 -11.882 1.00 93.44 199 PRO A C 1
ATOM 1598 O O . PRO A 1 199 ? -2.645 -12.023 -12.182 1.00 93.44 199 PRO A O 1
ATOM 1601 N N . LYS A 1 200 ? -4.381 -11.858 -10.774 1.00 94.50 200 LYS A N 1
ATOM 1602 C CA . LYS A 1 200 ? -3.623 -11.149 -9.740 1.00 94.50 200 LYS A CA 1
ATOM 1603 C C . LYS A 1 200 ? -2.705 -12.154 -9.024 1.00 94.50 200 LYS A C 1
ATOM 1605 O O . LYS A 1 200 ? -3.197 -13.211 -8.644 1.00 94.50 200 LYS A O 1
ATOM 1610 N N . PRO A 1 201 ? -1.409 -11.858 -8.845 1.00 94.94 201 PRO A N 1
ATOM 1611 C CA . PRO A 1 201 ? -0.499 -12.753 -8.146 1.00 94.94 201 PRO A CA 1
ATOM 1612 C C . PRO A 1 201 ? -0.821 -12.790 -6.651 1.00 94.94 201 PRO A C 1
ATOM 1614 O O . PRO A 1 201 ? -1.154 -11.762 -6.049 1.00 94.94 201 PRO A O 1
A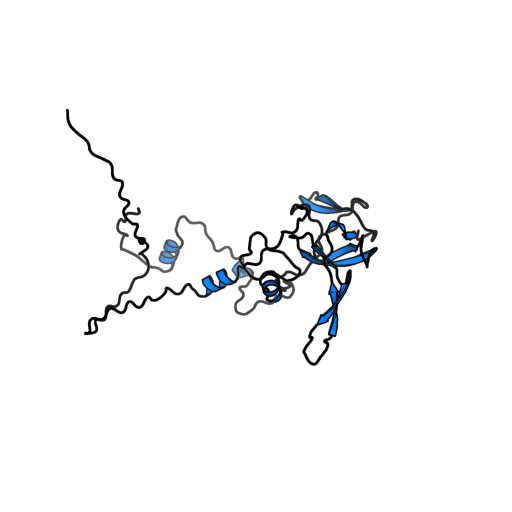TOM 1617 N N . ASP A 1 202 ? -0.652 -13.963 -6.050 1.00 93.69 202 ASP A N 1
ATOM 1618 C CA . ASP A 1 202 ? -0.721 -14.123 -4.603 1.00 93.69 202 ASP A CA 1
ATOM 1619 C C . ASP A 1 202 ? 0.516 -13.482 -3.969 1.00 93.69 202 ASP A C 1
ATOM 1621 O O . ASP A 1 202 ? 1.658 -13.856 -4.249 1.00 93.69 202 ASP A O 1
ATOM 1625 N N . PHE A 1 203 ? 0.293 -12.477 -3.125 1.00 94.00 203 PHE A N 1
ATOM 1626 C CA . PHE A 1 203 ? 1.348 -11.774 -2.403 1.00 94.00 203 PHE A CA 1
ATOM 1627 C C . PHE A 1 203 ? 1.053 -11.829 -0.900 1.00 94.00 203 PHE A C 1
ATOM 1629 O O . PHE A 1 203 ? -0.103 -11.627 -0.509 1.00 94.00 203 PHE A O 1
ATOM 1636 N N . PRO A 1 204 ? 2.059 -12.094 -0.042 1.00 94.00 204 PRO A N 1
ATOM 1637 C CA . PRO A 1 204 ? 1.846 -12.169 1.396 1.00 94.00 204 PRO A CA 1
ATOM 1638 C C . PRO A 1 204 ? 1.273 -10.856 1.937 1.00 94.00 204 PRO A C 1
ATOM 1640 O O . PRO A 1 204 ? 1.629 -9.757 1.500 1.00 94.00 204 PRO A O 1
ATOM 1643 N N . ARG A 1 205 ? 0.369 -10.972 2.911 1.00 93.25 205 ARG A N 1
ATOM 1644 C CA . ARG A 1 205 ? -0.256 -9.815 3.558 1.00 93.25 205 ARG A CA 1
ATOM 1645 C C . ARG A 1 205 ? 0.795 -8.988 4.298 1.00 93.25 205 ARG A C 1
ATOM 1647 O O . ARG A 1 205 ? 1.776 -9.523 4.808 1.00 93.25 205 ARG A O 1
ATOM 1654 N N . ALA A 1 206 ? 0.549 -7.684 4.416 1.00 91.38 206 ALA A N 1
ATOM 1655 C CA . ALA A 1 206 ? 1.446 -6.773 5.130 1.00 91.38 206 ALA A CA 1
ATOM 1656 C C . ALA A 1 206 ? 1.611 -7.126 6.621 1.00 91.38 206 ALA A C 1
ATOM 1658 O O . ALA A 1 206 ? 2.634 -6.787 7.211 1.00 91.38 206 ALA A O 1
ATOM 1659 N N . ASP A 1 207 ? 0.631 -7.821 7.201 1.00 92.44 207 ASP A N 1
ATOM 1660 C CA . ASP A 1 207 ? 0.643 -8.262 8.599 1.00 92.44 207 ASP A CA 1
ATOM 1661 C C . ASP A 1 207 ? 1.640 -9.407 8.848 1.00 92.44 207 ASP A C 1
ATOM 1663 O O . ASP A 1 207 ? 1.991 -9.683 9.990 1.00 92.44 207 ASP A O 1
ATOM 1667 N N . GLY A 1 208 ? 2.105 -10.080 7.786 1.00 93.19 208 GLY A N 1
ATOM 1668 C CA . GLY A 1 208 ? 3.033 -11.213 7.868 1.00 93.19 208 GLY A CA 1
ATOM 1669 C C . GLY A 1 208 ? 2.399 -12.531 8.325 1.00 93.19 208 GLY A C 1
ATOM 1670 O O . GLY A 1 208 ? 3.088 -13.544 8.387 1.00 93.19 208 GLY A O 1
ATOM 1671 N N . ILE A 1 209 ? 1.099 -12.535 8.621 1.00 93.81 209 ILE A N 1
ATOM 1672 C CA . ILE A 1 209 ? 0.357 -13.728 9.035 1.00 93.81 209 ILE A CA 1
ATOM 1673 C C . ILE A 1 209 ? -0.075 -14.511 7.794 1.00 93.81 209 ILE A C 1
ATOM 1675 O O . ILE A 1 209 ? -0.711 -13.960 6.890 1.00 93.81 209 ILE A O 1
ATOM 1679 N N . VAL A 1 210 ? 0.244 -15.804 7.775 1.00 95.62 210 VAL A N 1
ATOM 1680 C CA . VAL A 1 210 ? -0.239 -16.765 6.779 1.00 95.62 210 VAL A CA 1
ATOM 1681 C C . VAL A 1 210 ? -1.407 -17.536 7.402 1.00 95.62 210 VAL A C 1
ATOM 1683 O O . VAL A 1 210 ? -1.177 -18.290 8.347 1.00 95.62 210 VAL A O 1
ATOM 1686 N N . PRO A 1 211 ? -2.652 -17.349 6.920 1.00 94.62 211 PRO A N 1
ATOM 1687 C CA . PRO A 1 211 ? -3.828 -17.962 7.542 1.00 94.62 211 PRO A CA 1
ATOM 1688 C C . PRO A 1 211 ? -3.777 -19.493 7.598 1.00 94.62 211 PRO A C 1
ATOM 1690 O O . PRO A 1 211 ? -4.231 -20.080 8.568 1.00 94.62 211 PRO A O 1
ATOM 1693 N N . GLU A 1 212 ? -3.189 -20.138 6.588 1.00 94.88 212 GLU A N 1
ATOM 1694 C CA . GLU A 1 212 ? -3.103 -21.605 6.493 1.00 94.88 212 GLU A CA 1
ATOM 1695 C C . GLU A 1 212 ? -2.259 -22.242 7.606 1.00 94.88 212 GLU A C 1
ATOM 1697 O O . GLU A 1 212 ? -2.451 -23.405 7.942 1.00 94.88 212 GLU A O 1
ATOM 1702 N N . THR A 1 213 ? -1.324 -21.485 8.183 1.00 95.62 213 THR A N 1
ATOM 1703 C CA . THR A 1 213 ? -0.427 -21.950 9.250 1.00 95.62 213 THR A CA 1
ATOM 1704 C C . THR A 1 213 ? -0.785 -21.353 10.609 1.00 95.62 213 THR A C 1
ATOM 1706 O O . THR A 1 213 ? 0.040 -21.374 11.521 1.00 95.62 213 THR A O 1
ATOM 1709 N N . TRP A 1 214 ? -1.957 -20.728 10.730 1.00 95.88 214 TRP A N 1
ATOM 1710 C CA . TRP A 1 214 ? -2.392 -20.099 11.970 1.00 95.88 214 TRP A CA 1
ATOM 1711 C C . TRP A 1 214 ? -2.819 -21.151 13.000 1.00 95.88 214 TRP A C 1
ATOM 1713 O O . TRP A 1 214 ? -3.544 -22.089 12.673 1.00 95.88 214 TRP A O 1
ATOM 1723 N N . THR A 1 215 ? -2.391 -20.961 14.247 1.00 96.12 215 THR A N 1
ATOM 1724 C CA . THR A 1 215 ? -2.802 -21.776 15.394 1.00 96.12 215 THR A CA 1
ATOM 1725 C C . THR A 1 215 ? -3.350 -20.848 16.463 1.00 96.12 215 THR A C 1
ATOM 1727 O O . THR A 1 215 ? -2.664 -19.902 16.853 1.00 96.12 215 THR A O 1
ATOM 1730 N N . ASP A 1 216 ? -4.551 -21.142 16.952 1.00 96.88 216 ASP A N 1
ATOM 1731 C CA . ASP A 1 216 ? -5.216 -20.313 17.954 1.00 96.88 216 ASP A CA 1
ATOM 1732 C C . ASP A 1 216 ? -4.445 -20.310 19.279 1.00 96.88 216 ASP A C 1
ATOM 1734 O O . ASP A 1 216 ? -4.060 -21.350 19.825 1.00 96.88 216 ASP A O 1
ATOM 1738 N N . GLY A 1 217 ? -4.188 -19.109 19.792 1.00 96.81 217 GLY A N 1
ATOM 1739 C CA . GLY A 1 217 ? -3.578 -18.888 21.089 1.00 96.81 217 GLY A CA 1
ATOM 1740 C C . GLY A 1 217 ? -4.590 -18.934 22.239 1.00 96.81 217 GLY A C 1
ATOM 1741 O O . GLY A 1 217 ? -5.800 -19.003 22.040 1.00 96.81 217 GLY A O 1
ATOM 1742 N N . PRO A 1 218 ? -4.121 -18.798 23.492 1.00 97.62 218 PRO A N 1
ATOM 1743 C CA . PRO A 1 218 ? -4.983 -18.867 24.678 1.00 97.62 218 PRO A CA 1
ATOM 1744 C C . PRO A 1 218 ? -5.988 -17.708 24.804 1.00 97.62 218 PRO A C 1
ATOM 1746 O O . PRO A 1 218 ? -6.837 -17.735 25.689 1.00 97.62 218 PRO A O 1
ATOM 1749 N N . LYS A 1 219 ? -5.852 -16.653 23.991 1.00 97.31 219 LYS A N 1
ATOM 1750 C CA . LYS A 1 219 ? -6.742 -15.479 23.976 1.00 97.31 219 LYS A CA 1
ATOM 1751 C C . LYS A 1 219 ? -7.470 -15.303 22.643 1.00 97.31 219 LYS A C 1
ATOM 1753 O O . LYS A 1 219 ? -8.156 -14.296 22.479 1.00 97.31 219 LYS A O 1
ATOM 1758 N N . ASP A 1 220 ? -7.303 -16.242 21.721 1.00 97.19 220 ASP A N 1
ATOM 1759 C CA . ASP A 1 220 ? -7.947 -16.194 20.419 1.00 97.19 220 ASP A CA 1
ATOM 1760 C C . ASP A 1 220 ? -9.243 -17.003 20.506 1.00 97.19 220 ASP A C 1
ATOM 1762 O O . ASP A 1 220 ? -9.260 -18.125 21.009 1.00 97.19 220 ASP A O 1
ATOM 1766 N N . THR A 1 221 ? -10.357 -16.395 20.105 1.00 95.50 221 THR A N 1
ATOM 1767 C CA . THR A 1 221 ? -11.669 -17.052 20.096 1.00 95.50 221 THR A CA 1
ATOM 1768 C C . THR A 1 221 ? -11.758 -18.034 18.940 1.00 95.50 221 THR A C 1
ATOM 1770 O O . THR A 1 221 ? -11.315 -17.710 17.837 1.00 95.50 221 THR A O 1
ATOM 1773 N N . SER A 1 222 ? -12.390 -19.187 19.173 1.00 97.00 222 SER A N 1
ATOM 1774 C CA . SER A 1 222 ? -12.630 -20.164 18.115 1.00 97.00 222 SER A CA 1
ATOM 1775 C C . SER A 1 222 ? -13.529 -19.579 17.016 1.00 97.00 222 SER A C 1
ATOM 1777 O O . SER A 1 222 ? -14.313 -18.650 17.239 1.00 97.00 222 SER A O 1
ATOM 1779 N N . VAL A 1 223 ? -13.419 -20.127 15.806 1.00 97.31 223 VAL A N 1
ATOM 1780 C CA . VAL A 1 223 ? -14.229 -19.679 14.661 1.00 97.31 223 VAL A CA 1
ATOM 1781 C C . VAL A 1 223 ? -15.715 -19.977 14.878 1.00 97.31 223 VAL A C 1
ATOM 1783 O O . VAL A 1 223 ? -16.564 -19.193 14.458 1.00 97.31 223 VAL A O 1
ATOM 1786 N N . GLU A 1 224 ? -16.025 -21.089 15.546 1.00 96.75 224 GLU A N 1
ATOM 1787 C CA . GLU A 1 224 ? -17.395 -21.528 15.825 1.00 96.75 224 GLU A CA 1
ATOM 1788 C C . GLU A 1 224 ? -18.106 -20.541 16.756 1.00 96.75 224 GLU A C 1
ATOM 1790 O O . GLU A 1 224 ? -19.168 -20.029 16.398 1.00 96.75 224 GLU A O 1
ATOM 1795 N N . ASP A 1 225 ? -17.467 -20.179 17.874 1.00 96.81 225 ASP A N 1
ATOM 1796 C CA . ASP A 1 225 ? -18.015 -19.217 18.839 1.00 96.81 225 ASP A CA 1
ATOM 1797 C C . ASP A 1 225 ? -18.172 -17.817 18.219 1.00 96.81 225 ASP A C 1
ATOM 1799 O O . ASP A 1 225 ? -19.118 -17.088 18.511 1.00 96.81 225 ASP A O 1
ATOM 1803 N N . ALA A 1 226 ? -17.247 -17.418 17.336 1.00 96.56 226 ALA A N 1
ATOM 1804 C CA . ALA A 1 226 ? -17.267 -16.098 16.707 1.00 96.56 226 ALA A CA 1
ATOM 1805 C C . ALA A 1 226 ? -18.351 -15.949 15.623 1.00 96.56 226 ALA A C 1
ATOM 1807 O O . ALA A 1 226 ? -18.828 -14.838 15.378 1.00 96.56 226 ALA A O 1
ATOM 1808 N N . LEU A 1 227 ? -18.719 -17.044 14.948 1.00 97.69 227 LEU A N 1
ATOM 1809 C CA . LEU A 1 227 ? -19.756 -17.059 13.909 1.00 97.69 227 LEU A CA 1
ATOM 1810 C C . LEU A 1 227 ? -21.144 -17.415 14.453 1.00 97.69 227 LEU A C 1
ATOM 1812 O O . LEU A 1 227 ? -22.128 -17.326 13.711 1.00 97.69 227 LEU A O 1
ATOM 1816 N N . GLU A 1 228 ? -21.242 -17.791 15.728 1.00 97.56 228 GLU A N 1
ATOM 1817 C CA . GLU A 1 228 ? -22.512 -18.092 16.371 1.00 97.56 228 GLU A CA 1
ATOM 1818 C C . GLU A 1 228 ? -23.456 -16.877 16.312 1.00 97.56 228 GLU A C 1
ATOM 1820 O O . GLU A 1 228 ? -23.183 -15.785 16.821 1.00 97.56 228 GLU A O 1
ATOM 1825 N N . ARG A 1 229 ? -24.620 -17.061 15.677 1.00 97.31 229 ARG A N 1
ATOM 1826 C CA . ARG A 1 229 ? -25.633 -16.008 15.558 1.00 97.31 229 ARG A CA 1
ATOM 1827 C C . ARG A 1 229 ? -26.445 -15.904 16.848 1.00 97.31 229 ARG A C 1
ATOM 1829 O O . ARG A 1 229 ? -27.543 -16.442 16.947 1.00 97.31 229 ARG A O 1
ATOM 1836 N N . THR A 1 230 ? -25.926 -15.141 17.799 1.00 96.00 230 THR A N 1
ATOM 1837 C CA . THR A 1 230 ? -26.565 -14.895 19.103 1.00 96.00 230 THR A CA 1
ATOM 1838 C C . THR A 1 230 ? -27.502 -13.682 19.109 1.00 96.00 230 THR A C 1
ATOM 1840 O O . THR A 1 230 ? -28.408 -13.595 19.936 1.00 96.00 230 THR A O 1
ATOM 1843 N N . TYR A 1 231 ? -27.326 -12.741 18.172 1.00 96.50 231 TYR A N 1
ATOM 1844 C CA . TYR A 1 231 ? -28.124 -11.514 18.122 1.00 96.50 231 TYR A CA 1
ATOM 1845 C C . TYR A 1 231 ? -29.577 -11.773 17.695 1.00 96.50 231 TYR A C 1
ATOM 1847 O O . TYR A 1 231 ? -29.848 -12.230 16.577 1.00 96.50 231 TYR A O 1
ATOM 1855 N N . VAL A 1 232 ? -30.514 -11.393 18.569 1.00 96.56 232 VAL A N 1
ATOM 1856 C CA . VAL A 1 232 ? -31.959 -11.402 18.315 1.00 96.56 232 VAL A CA 1
ATOM 1857 C C . VAL A 1 232 ? -32.444 -9.954 18.190 1.00 96.56 232 VAL A C 1
ATOM 1859 O O . VAL A 1 232 ? -32.347 -9.206 19.161 1.00 96.56 232 VAL A O 1
ATOM 1862 N N . PRO A 1 233 ? -32.985 -9.530 17.033 1.00 97.31 233 PRO A N 1
ATOM 1863 C CA . PRO A 1 233 ? -33.455 -8.160 16.862 1.00 97.31 233 PRO A CA 1
ATOM 1864 C C . PRO A 1 233 ? -34.685 -7.899 17.742 1.00 97.31 233 PRO A C 1
ATOM 1866 O O . PRO A 1 233 ? -35.711 -8.571 17.613 1.00 97.31 233 PRO A O 1
ATOM 1869 N N . ARG A 1 234 ? -34.583 -6.914 18.638 1.00 95.38 234 ARG A N 1
ATOM 1870 C CA . ARG A 1 234 ? -35.627 -6.501 19.588 1.00 95.38 234 ARG A CA 1
ATOM 1871 C C . ARG A 1 234 ? -35.746 -4.979 19.623 1.00 95.38 234 ARG A C 1
ATOM 1873 O O . ARG A 1 234 ? -34.827 -4.264 19.238 1.00 95.38 234 ARG A O 1
ATOM 1880 N N . LEU A 1 235 ? -36.889 -4.484 20.096 1.00 96.62 235 LEU A N 1
ATOM 1881 C CA . LEU A 1 235 ? -37.153 -3.052 20.298 1.00 96.62 235 LEU A CA 1
ATOM 1882 C C . LEU A 1 235 ? -36.790 -2.607 21.726 1.00 96.62 235 LEU A C 1
ATOM 1884 O O . LEU A 1 235 ? -37.565 -1.904 22.367 1.00 96.62 235 LEU A O 1
ATOM 1888 N N . LYS A 1 236 ? -35.648 -3.070 22.238 1.00 96.19 236 LYS A N 1
ATOM 1889 C CA . LYS A 1 236 ? -35.087 -2.678 23.537 1.00 96.19 236 LYS A CA 1
ATOM 1890 C C . LYS A 1 236 ? -33.672 -2.159 23.333 1.00 96.19 236 LYS A C 1
ATOM 1892 O O . LYS A 1 236 ? -33.015 -2.521 22.354 1.00 96.19 236 LYS A O 1
ATOM 1897 N N . THR A 1 237 ? -33.210 -1.294 24.228 1.00 96.75 237 THR A N 1
ATOM 1898 C CA . THR A 1 237 ? -31.799 -0.887 24.236 1.00 96.75 237 THR A CA 1
ATOM 1899 C C . THR A 1 237 ? -30.934 -1.971 24.876 1.00 96.75 237 THR A C 1
ATOM 1901 O O . THR A 1 237 ? -31.430 -2.810 25.630 1.00 96.75 237 THR A O 1
ATOM 1904 N N . LEU A 1 238 ? -29.628 -1.964 24.589 1.00 96.81 238 LEU A N 1
ATOM 1905 C CA . LEU A 1 238 ? -28.696 -2.916 25.202 1.00 96.81 238 LEU A CA 1
ATOM 1906 C C . LEU A 1 238 ? -28.713 -2.776 26.726 1.00 96.81 238 LEU A C 1
ATOM 1908 O O . LEU A 1 238 ? -28.677 -3.770 27.443 1.00 96.81 238 LEU A O 1
ATOM 1912 N N . GLU A 1 239 ? -28.786 -1.543 27.221 1.00 95.81 239 GLU A N 1
ATOM 1913 C CA . GLU A 1 239 ? -28.817 -1.240 28.645 1.00 95.81 239 GLU A CA 1
ATOM 1914 C C . GLU A 1 239 ? -30.043 -1.856 29.323 1.00 95.81 239 GLU A C 1
ATOM 1916 O O . GLU A 1 239 ? -29.907 -2.488 30.369 1.00 95.81 239 GLU A O 1
ATOM 1921 N N . GLU A 1 240 ? -31.224 -1.718 28.716 1.00 95.38 240 GLU A N 1
ATOM 1922 C CA . GLU A 1 240 ? -32.463 -2.319 29.217 1.00 95.38 240 GLU A CA 1
ATOM 1923 C C . GLU A 1 240 ? -32.377 -3.848 29.240 1.00 95.38 240 GLU A C 1
ATOM 1925 O O . GLU A 1 240 ? -32.683 -4.462 30.260 1.00 95.38 240 GLU A O 1
ATOM 1930 N N . GLU A 1 241 ? -31.903 -4.471 28.158 1.00 96.06 241 GLU A N 1
ATOM 1931 C CA . GLU A 1 241 ? -31.780 -5.931 28.078 1.00 96.06 241 GLU A CA 1
ATOM 1932 C C . GLU A 1 241 ? -30.780 -6.495 29.087 1.00 96.06 241 GLU A C 1
ATOM 1934 O O . GLU A 1 241 ? -31.043 -7.526 29.704 1.00 96.06 241 GLU A O 1
ATOM 1939 N N . VAL A 1 242 ? -29.648 -5.819 29.290 1.00 96.75 242 VAL A N 1
ATOM 1940 C CA . VAL A 1 242 ? -28.645 -6.231 30.278 1.00 96.75 242 VAL A CA 1
ATOM 1941 C C . VAL A 1 242 ? -29.176 -6.048 31.697 1.00 96.75 242 VAL A C 1
ATOM 1943 O O . VAL A 1 242 ? -28.948 -6.918 32.536 1.00 96.75 242 VAL A O 1
ATOM 1946 N N . MET A 1 243 ? -29.902 -4.962 31.984 1.00 96.50 243 MET A N 1
ATOM 1947 C CA . MET A 1 243 ? -30.540 -4.790 33.292 1.00 96.50 243 MET A CA 1
ATOM 1948 C C . MET A 1 243 ? -31.555 -5.900 33.565 1.00 96.50 243 MET A C 1
ATOM 1950 O O . MET A 1 243 ? -31.507 -6.504 34.635 1.00 96.50 243 MET A O 1
ATOM 1954 N N . GLU A 1 244 ? -32.410 -6.223 32.592 1.00 95.12 244 GLU A N 1
ATOM 1955 C CA . GLU A 1 244 ? -33.369 -7.325 32.702 1.00 95.12 244 GLU A CA 1
ATOM 1956 C C . GLU A 1 244 ? -32.673 -8.683 32.882 1.00 95.12 244 GLU A C 1
ATOM 1958 O O . GLU A 1 244 ? -33.052 -9.454 33.761 1.00 95.12 244 GLU A O 1
ATOM 1963 N N . ALA A 1 245 ? -31.625 -8.970 32.102 1.00 95.88 245 ALA A N 1
ATOM 1964 C CA . ALA A 1 245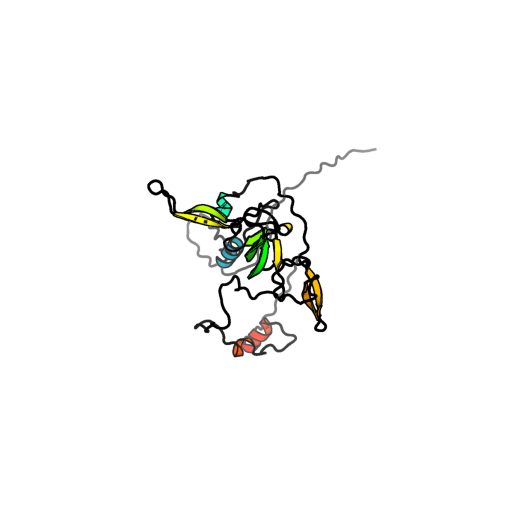 ? -30.882 -10.230 32.176 1.00 95.88 245 ALA A CA 1
ATOM 1965 C C . ALA A 1 245 ? -30.140 -10.408 33.511 1.00 95.88 245 ALA A C 1
ATOM 1967 O O . ALA A 1 245 ? -30.036 -11.521 34.021 1.00 95.88 245 ALA A O 1
ATOM 1968 N N . MET A 1 246 ? -29.641 -9.312 34.088 1.00 97.31 246 MET A N 1
ATOM 1969 C CA . MET A 1 246 ? -28.967 -9.303 35.388 1.00 97.31 246 MET A CA 1
ATOM 1970 C C . MET A 1 246 ? -29.945 -9.200 36.573 1.00 97.31 246 MET A C 1
ATOM 1972 O O . MET A 1 246 ? -29.501 -9.236 37.720 1.00 97.31 246 MET A O 1
ATOM 1976 N N . GLY A 1 247 ? -31.253 -9.055 36.322 1.00 96.12 247 GLY A N 1
ATOM 1977 C CA . GLY A 1 247 ? -32.278 -8.899 37.360 1.00 96.12 247 GLY A CA 1
ATOM 1978 C C . GLY A 1 247 ? -32.189 -7.576 38.128 1.00 96.12 247 GLY A C 1
ATOM 1979 O O . GLY A 1 247 ? -32.522 -7.520 39.311 1.00 96.12 247 GLY A O 1
ATOM 1980 N N . ILE A 1 248 ? -31.688 -6.516 37.490 1.00 96.06 248 ILE A N 1
ATOM 1981 C CA . ILE A 1 248 ? -31.535 -5.192 38.096 1.00 96.06 248 ILE A CA 1
ATOM 1982 C C . ILE A 1 248 ? -32.833 -4.405 37.907 1.00 96.06 248 ILE A C 1
ATOM 1984 O O . ILE A 1 248 ? -33.213 -4.073 36.786 1.00 96.06 248 ILE A O 1
ATOM 1988 N N . GLU A 1 249 ? -33.480 -4.044 39.013 1.00 94.31 249 GLU A N 1
ATOM 1989 C CA . GLU A 1 249 ? -34.694 -3.226 39.015 1.00 94.31 249 GLU A CA 1
ATOM 1990 C C . GLU A 1 249 ? -34.383 -1.790 39.465 1.00 94.31 249 GLU A C 1
ATOM 1992 O O . GLU A 1 249 ? -33.976 -1.553 40.604 1.00 94.31 249 GLU A O 1
ATOM 1997 N N . GLU A 1 250 ? -34.601 -0.806 38.586 1.00 92.19 250 GLU A N 1
ATOM 1998 C CA . GLU A 1 250 ? -34.513 0.617 38.932 1.00 92.19 250 GLU A CA 1
ATOM 1999 C C . GLU A 1 250 ? -35.919 1.209 39.071 1.00 92.19 250 GLU A C 1
ATOM 2001 O O . GLU A 1 250 ? -36.662 1.377 38.105 1.00 92.19 250 GLU A O 1
ATOM 2006 N N . THR A 1 251 ? -36.293 1.533 40.306 1.00 95.31 251 THR A N 1
ATOM 2007 C CA . THR A 1 251 ? -37.615 2.092 40.626 1.00 95.31 251 THR A CA 1
ATOM 2008 C C . THR A 1 251 ? -37.661 3.613 40.476 1.00 95.31 251 THR A C 1
ATOM 2010 O O . THR A 1 251 ? -38.744 4.199 40.366 1.00 95.31 251 THR A O 1
ATOM 2013 N N . ARG A 1 252 ? -36.506 4.291 40.463 1.00 95.38 252 ARG A N 1
ATOM 2014 C CA . ARG A 1 252 ? -36.426 5.749 40.335 1.00 95.38 252 ARG A CA 1
ATOM 2015 C C . ARG A 1 252 ? -36.649 6.168 38.887 1.00 95.38 252 ARG A C 1
ATOM 2017 O O . ARG A 1 252 ? -36.142 5.566 37.950 1.00 95.38 252 ARG A O 1
ATOM 2024 N N . ARG A 1 253 ? -37.361 7.281 38.701 1.00 93.00 253 ARG A N 1
ATOM 2025 C CA . ARG A 1 253 ? -37.575 7.886 37.379 1.00 93.00 253 ARG A CA 1
ATOM 2026 C C . ARG A 1 253 ? -36.632 9.062 37.161 1.00 93.00 253 ARG A C 1
ATOM 2028 O O . ARG A 1 253 ? -36.445 9.886 38.060 1.00 93.00 253 ARG A O 1
ATOM 2035 N N . HIS A 1 254 ? -36.074 9.160 35.956 1.00 94.19 254 HIS A N 1
ATOM 2036 C CA . HIS A 1 254 ? -35.236 10.292 35.574 1.00 94.19 254 HIS A CA 1
ATOM 2037 C C . HIS A 1 254 ? -36.050 11.597 35.622 1.00 94.19 254 HIS A C 1
ATOM 2039 O O . HIS A 1 254 ? -37.163 11.674 35.098 1.00 94.19 254 HIS A O 1
ATOM 2045 N N . LYS A 1 255 ? -35.505 12.637 36.264 1.00 95.81 255 LYS A N 1
ATOM 2046 C CA . LYS A 1 255 ? -36.159 13.952 36.350 1.00 95.81 255 LYS A CA 1
ATOM 2047 C C . LYS A 1 255 ? -36.053 14.686 35.013 1.00 95.81 255 LYS A C 1
ATOM 2049 O O . LYS A 1 255 ? -35.101 14.494 34.264 1.00 95.81 255 LYS A O 1
ATOM 2054 N N . LYS A 1 256 ? -37.012 15.558 34.704 1.00 96.62 256 LYS A N 1
ATOM 2055 C CA . LYS A 1 256 ? -36.953 16.369 33.480 1.00 96.62 256 LYS A CA 1
ATOM 2056 C C . LYS A 1 256 ? -35.730 17.295 33.521 1.00 96.62 256 LYS A C 1
ATOM 2058 O O . LYS A 1 256 ? -35.529 17.998 34.507 1.00 96.62 256 LYS A O 1
ATOM 2063 N N . VAL A 1 257 ? -34.950 17.296 32.444 1.00 96.94 257 VAL A N 1
ATOM 2064 C CA . VAL A 1 257 ? -33.781 18.165 32.243 1.00 96.94 257 VAL A CA 1
ATOM 2065 C C . VAL A 1 257 ? -33.970 18.996 30.975 1.00 96.94 257 VAL A C 1
ATOM 2067 O O . VAL A 1 257 ? -34.681 18.574 30.061 1.00 96.94 257 VAL A O 1
ATOM 2070 N N . TYR A 1 258 ? -33.364 20.180 30.934 1.00 94.62 258 TYR A N 1
ATOM 2071 C CA . TYR A 1 258 ? -33.363 21.056 29.762 1.00 94.62 258 TYR A CA 1
ATOM 2072 C C . TYR A 1 258 ? -32.012 20.943 29.053 1.00 94.62 258 TYR A C 1
ATOM 2074 O O . TYR A 1 258 ? -30.977 20.959 29.715 1.00 94.62 258 TYR A O 1
ATOM 2082 N N . TRP A 1 259 ? -32.041 20.839 27.727 1.00 92.38 259 TRP A N 1
ATOM 2083 C CA . TRP A 1 259 ? -30.864 20.862 26.858 1.00 92.38 259 TRP A CA 1
ATOM 2084 C C . TRP A 1 259 ? -30.930 22.151 26.031 1.00 92.38 259 TRP A C 1
ATOM 2086 O O . TRP A 1 259 ? -31.969 22.412 25.422 1.00 92.38 259 TRP A O 1
ATOM 2096 N N . TYR A 1 260 ? -29.876 22.964 26.067 1.00 87.38 260 TYR A N 1
ATOM 2097 C CA . TYR A 1 260 ? -29.747 24.245 25.362 1.00 87.38 260 TYR A CA 1
ATOM 2098 C C . TYR A 1 260 ? -28.414 24.314 24.619 1.00 87.38 260 TYR A C 1
ATOM 2100 O O . TYR A 1 260 ? -27.480 23.589 25.033 1.00 87.38 260 TYR A O 1
#